Protein AF-A0A167FPZ9-F1 (afdb_monomer)

Foldseek 3Di:
DDDDDDDDDDDDDDDDPDDPDDDDDDDDDPPDPDPPDPPPDDDPDPPDPDDDPVRVVLVVLVVVLVVQVVVQVVQVKAWDPDADPPPSRPRRTFIFHPPPPPPDPQRFTAGSPPRPRCPVPDDDDPPDDPPPPPPPPPPDDDDDDDDDDDDDDDDDDDDDDDDDDDDDDDPDDPPPDDDDPDDDDDDVPVVLVVVLVVLVVVLVVLVVVLVVLVVCVPPRDPVVNVVSVVVNVVSVVVNVVSVVVVD

Secondary structure (DSSP, 8-state):
------PPPP---PPP-----------------------S----PPPPPPPPHHHHHHHHHHHHHHHHHHHHHHTT-EEEEEE---TTSTTPEEEE-TT--TT-TT-PPEETTT-TT-----S---------------------------PPPPPPPPPP------PPPPPP---------------TTHHHHHHHHHHHHHHHHHHHHHHHHHT-TTT--HHHHHHHHHHHHHHHHHHHHHHHT--

Mean predicted aligned error: 20.83 Å

Structure (mmCIF, N/CA/C/O backbone):
data_AF-A0A167FPZ9-F1
#
_entry.id   AF-A0A167FPZ9-F1
#
loop_
_atom_site.group_PDB
_atom_site.id
_atom_site.type_symbol
_atom_site.label_atom_id
_atom_site.label_alt_id
_atom_site.label_comp_id
_atom_site.label_asym_id
_atom_site.label_entity_id
_atom_site.label_seq_id
_atom_site.pdbx_PDB_ins_code
_atom_site.Cartn_x
_atom_site.Cartn_y
_atom_site.Cartn_z
_atom_site.occupancy
_atom_site.B_iso_or_equiv
_atom_site.auth_seq_id
_atom_site.auth_comp_id
_atom_site.auth_asym_id
_atom_site.auth_atom_id
_atom_site.pdbx_PDB_model_num
ATOM 1 N N . MET A 1 1 ? 22.562 -10.259 -54.576 1.00 49.59 1 MET A N 1
ATOM 2 C CA . MET A 1 1 ? 21.539 -10.921 -55.408 1.00 49.59 1 MET A CA 1
ATOM 3 C C . MET A 1 1 ? 20.497 -11.452 -54.427 1.00 49.59 1 MET A C 1
ATOM 5 O O . MET A 1 1 ? 20.529 -12.617 -54.076 1.00 49.59 1 MET A O 1
ATOM 9 N N . ASP A 1 2 ? 19.870 -10.586 -53.636 1.00 45.72 2 ASP A N 1
ATOM 10 C CA . ASP A 1 2 ? 18.797 -9.648 -54.015 1.00 45.72 2 ASP A CA 1
ATOM 11 C C . ASP A 1 2 ? 17.490 -10.394 -54.329 1.00 45.72 2 ASP A C 1
ATOM 13 O O . ASP A 1 2 ? 17.363 -11.008 -55.385 1.00 45.72 2 ASP A O 1
ATOM 17 N N . SER A 1 3 ? 16.594 -10.424 -53.337 1.00 59.22 3 SER A N 1
ATOM 18 C CA . SER A 1 3 ? 15.173 -10.830 -53.354 1.00 59.22 3 SER A CA 1
ATOM 19 C C . SER A 1 3 ? 14.680 -10.594 -51.914 1.00 59.22 3 SER A C 1
ATOM 21 O O . SER A 1 3 ? 14.977 -11.398 -51.039 1.00 59.22 3 SER A O 1
ATOM 23 N N . SER A 1 4 ? 14.152 -9.451 -51.471 1.00 55.38 4 SER A N 1
ATOM 24 C CA . SER A 1 4 ? 13.256 -8.440 -52.046 1.00 55.38 4 SER A CA 1
ATOM 25 C C . SER A 1 4 ? 11.822 -8.938 -52.293 1.00 55.38 4 SER A C 1
ATOM 27 O O . SER A 1 4 ? 11.620 -9.864 -53.071 1.00 55.38 4 SER A O 1
ATOM 29 N N . LEU A 1 5 ? 10.870 -8.228 -51.655 1.00 45.81 5 LEU A N 1
ATOM 30 C CA . LEU A 1 5 ? 9.391 -8.249 -51.744 1.00 45.81 5 LEU A CA 1
ATOM 31 C C . LEU A 1 5 ? 8.656 -9.346 -50.930 1.00 45.81 5 LEU A C 1
ATOM 33 O O . LEU A 1 5 ? 8.984 -10.515 -51.034 1.00 45.81 5 LEU A O 1
ATOM 37 N N . ALA A 1 6 ? 7.617 -9.083 -50.121 1.00 55.84 6 ALA A N 1
ATOM 38 C CA . ALA A 1 6 ? 6.758 -7.905 -49.938 1.00 55.84 6 ALA A CA 1
ATOM 39 C C . ALA A 1 6 ? 6.018 -7.945 -48.566 1.00 55.84 6 ALA A C 1
ATOM 41 O O . ALA A 1 6 ? 5.817 -9.030 -48.018 1.00 55.84 6 ALA A O 1
ATOM 42 N N . PRO A 1 7 ? 5.576 -6.792 -48.019 1.00 65.06 7 PRO A N 1
ATOM 43 C CA . PRO A 1 7 ? 4.755 -6.709 -46.803 1.00 65.06 7 PRO A CA 1
ATOM 44 C C . PRO A 1 7 ? 3.243 -6.863 -47.087 1.00 65.06 7 PRO A C 1
ATOM 46 O O . PRO A 1 7 ? 2.785 -6.464 -48.162 1.00 65.06 7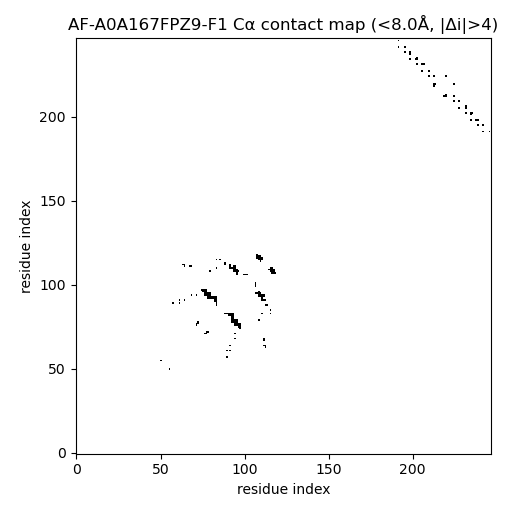 PRO A O 1
ATOM 49 N N . PRO A 1 8 ? 2.428 -7.373 -46.139 1.00 61.47 8 PRO A N 1
ATOM 50 C CA . PRO A 1 8 ? 0.976 -7.345 -46.271 1.00 61.47 8 PRO A CA 1
ATOM 51 C C . PRO A 1 8 ? 0.431 -5.920 -46.113 1.00 61.47 8 PRO A C 1
ATOM 53 O O . PRO A 1 8 ? 0.817 -5.162 -45.222 1.00 61.47 8 PRO A O 1
ATOM 56 N N . ALA A 1 9 ? -0.472 -5.585 -47.030 1.00 48.09 9 ALA A N 1
ATOM 57 C CA . ALA A 1 9 ? -1.073 -4.281 -47.223 1.00 48.09 9 ALA A CA 1
ATOM 58 C C . ALA A 1 9 ? -1.900 -3.791 -46.024 1.00 48.09 9 ALA A C 1
ATOM 60 O O . ALA A 1 9 ? -2.646 -4.526 -45.376 1.00 48.09 9 ALA A O 1
ATOM 61 N N . HIS A 1 10 ? -1.791 -2.484 -45.813 1.00 48.12 10 HIS A N 1
ATOM 62 C CA . HIS A 1 10 ? -2.594 -1.666 -44.923 1.00 48.12 10 HIS A CA 1
ATOM 63 C C . HIS A 1 10 ? -4.070 -1.706 -45.338 1.00 48.12 10 HIS A C 1
ATOM 65 O O . HIS A 1 10 ? -4.408 -1.340 -46.462 1.00 48.12 10 HIS A O 1
ATOM 71 N N . THR A 1 11 ? -4.958 -2.092 -44.419 1.00 49.16 11 THR A N 1
ATOM 72 C CA . THR A 1 11 ? -6.393 -1.820 -44.567 1.00 49.16 11 THR A CA 1
ATOM 73 C C . THR A 1 11 ? -6.703 -0.531 -43.817 1.00 49.16 11 THR A C 1
ATOM 75 O O . THR A 1 11 ? -6.785 -0.506 -42.591 1.00 49.16 11 THR A O 1
ATOM 78 N N . SER A 1 12 ? -6.815 0.557 -44.571 1.00 50.19 12 SER A N 1
ATOM 79 C CA . SER A 1 12 ? -7.290 1.852 -44.099 1.00 50.19 12 SER A CA 1
ATOM 80 C C . SER A 1 12 ? -8.774 1.755 -43.746 1.00 50.19 12 SER A C 1
ATOM 82 O O . SER A 1 12 ? -9.609 1.608 -44.634 1.00 50.19 12 SER A O 1
ATOM 84 N N . ILE A 1 13 ? -9.113 1.870 -42.461 1.00 48.75 13 ILE A N 1
ATOM 85 C CA . ILE A 1 13 ? -10.480 2.176 -42.026 1.00 48.75 13 ILE A CA 1
ATOM 86 C C . ILE A 1 13 ? -10.487 3.650 -41.632 1.00 48.75 13 ILE A C 1
ATOM 88 O O . ILE A 1 13 ? -10.099 4.036 -40.530 1.00 48.75 13 ILE A O 1
ATOM 92 N N . THR A 1 14 ? -10.861 4.478 -42.602 1.00 58.12 14 THR A N 1
ATOM 93 C CA . THR A 1 14 ? -11.100 5.909 -42.434 1.00 58.12 14 THR A CA 1
ATOM 94 C C . THR A 1 14 ? -12.289 6.120 -41.504 1.00 58.12 14 THR A C 1
ATOM 96 O O . THR A 1 14 ? -13.358 5.538 -41.682 1.00 58.12 14 THR A O 1
ATOM 99 N N . ALA A 1 15 ? -12.062 6.968 -40.507 1.00 48.94 15 ALA A N 1
ATOM 100 C CA . ALA A 1 15 ? -13.000 7.378 -39.482 1.00 48.94 15 ALA A CA 1
ATOM 101 C C . ALA A 1 15 ? -14.296 7.975 -40.060 1.00 48.94 15 ALA A C 1
ATOM 103 O O . ALA A 1 15 ? -14.263 8.901 -40.871 1.00 48.94 15 ALA A O 1
ATOM 104 N N . GLN A 1 16 ? -15.436 7.492 -39.567 1.00 53.34 16 GLN A N 1
ATOM 105 C CA . GLN A 1 16 ? -16.695 8.232 -39.592 1.00 53.34 16 GLN A CA 1
ATOM 106 C C . GLN A 1 16 ? -16.691 9.271 -38.455 1.00 53.34 16 GLN A C 1
ATOM 108 O O . GLN A 1 16 ? -16.481 8.897 -37.298 1.00 53.34 16 GLN A O 1
ATOM 113 N N . PRO A 1 17 ? -16.945 10.561 -38.733 1.00 60.25 17 PRO A N 1
ATOM 114 C CA . PRO A 1 17 ? -17.185 11.559 -37.702 1.00 60.25 17 PRO A CA 1
ATOM 115 C C . PRO A 1 17 ? -18.644 11.470 -37.239 1.00 60.25 17 PRO A C 1
ATOM 117 O O . PRO A 1 17 ? -19.534 12.112 -37.792 1.00 60.25 17 PRO A O 1
ATOM 120 N N . SER A 1 18 ? -18.898 10.666 -36.210 1.00 49.62 18 SER A N 1
ATOM 121 C CA . SER A 1 18 ? -20.184 10.675 -35.512 1.00 49.62 18 SER A CA 1
ATOM 122 C C . SER A 1 18 ? -20.176 11.804 -34.487 1.00 49.62 18 SER A C 1
ATOM 124 O O . SER A 1 18 ? -19.703 11.643 -33.365 1.00 49.62 18 SER A O 1
ATOM 126 N N . SER A 1 19 ? -20.676 12.968 -34.888 1.00 57.81 19 SER A N 1
ATOM 127 C CA . SER A 1 19 ? -21.087 14.032 -33.976 1.00 57.81 19 SER A CA 1
ATOM 128 C C . SER A 1 19 ? -22.234 13.535 -33.086 1.00 57.81 19 SER A C 1
ATOM 130 O O . SER A 1 19 ? -23.284 13.186 -33.626 1.00 57.81 19 SER A O 1
ATOM 132 N N . PRO A 1 20 ? -22.133 13.548 -31.744 1.00 55.97 20 PRO A N 1
ATOM 133 C CA . PRO A 1 20 ? -23.323 13.609 -30.919 1.00 55.97 20 PRO A CA 1
ATOM 134 C C . PRO A 1 20 ? -23.766 15.070 -30.844 1.00 55.97 20 PRO A C 1
ATOM 136 O O . PRO A 1 20 ? -23.255 15.879 -30.073 1.00 55.97 20 PRO A O 1
ATOM 139 N N . THR A 1 21 ? -24.691 15.384 -31.747 1.00 50.59 21 THR A N 1
ATOM 140 C CA . THR A 1 21 ? -25.808 16.313 -31.588 1.00 50.59 21 THR A CA 1
ATOM 141 C C . THR A 1 21 ? -25.941 16.868 -30.174 1.00 50.59 21 THR A C 1
ATOM 143 O O . THR A 1 21 ? -26.326 16.173 -29.236 1.00 50.59 21 THR A O 1
ATOM 146 N N . SER A 1 22 ? -25.666 18.162 -30.055 1.00 47.09 22 SER A N 1
ATOM 147 C CA . SER A 1 22 ? -26.157 18.997 -28.972 1.00 47.09 22 SER A CA 1
ATOM 148 C C . SER A 1 22 ? -27.683 18.937 -28.999 1.00 47.09 22 SER A C 1
ATOM 150 O O . SER A 1 22 ? -28.310 19.516 -29.882 1.00 47.09 22 SER A O 1
ATOM 152 N N . THR A 1 23 ? -28.288 18.213 -28.066 1.00 43.28 23 THR A N 1
ATOM 153 C CA . THR A 1 23 ? -29.691 18.416 -27.705 1.00 43.28 23 THR A CA 1
ATOM 154 C C . THR A 1 23 ? -29.748 19.535 -26.665 1.00 43.28 23 THR A C 1
ATOM 156 O O . THR A 1 23 ? -29.348 19.310 -25.520 1.00 43.28 23 THR A O 1
ATOM 159 N N . PRO A 1 24 ? -30.221 20.744 -27.021 1.00 64.19 24 PRO A N 1
ATOM 160 C CA . PRO A 1 24 ? -30.913 21.589 -26.060 1.00 64.19 24 PRO A CA 1
ATOM 161 C C . PRO A 1 24 ? -32.281 20.942 -25.764 1.00 64.19 24 PRO A C 1
ATOM 163 O O . PRO A 1 24 ? -32.585 19.896 -26.326 1.00 64.19 24 PRO A O 1
ATOM 166 N N . HIS A 1 25 ? -33.112 21.560 -24.921 1.00 45.09 25 HIS A N 1
ATOM 167 C CA . HIS A 1 25 ? -34.413 21.054 -24.430 1.00 45.09 25 HIS A CA 1
ATOM 168 C C . HIS A 1 25 ? -34.239 20.108 -23.212 1.00 45.09 25 HIS A C 1
ATOM 170 O O . HIS A 1 25 ? -33.591 19.077 -23.305 1.00 45.09 25 HIS A O 1
ATOM 176 N N . SER A 1 26 ? -34.718 20.407 -22.001 1.00 50.00 26 SER A N 1
ATOM 177 C CA . SER A 1 26 ? -35.915 21.169 -21.639 1.00 50.00 26 SER A CA 1
ATOM 178 C C . SER A 1 26 ? -35.781 21.787 -20.235 1.00 50.00 26 SER A C 1
ATOM 180 O O . SER A 1 26 ? -35.388 21.086 -19.303 1.00 50.00 26 SER A O 1
ATOM 182 N N . PRO A 1 27 ? -36.149 23.065 -20.030 1.00 65.75 27 PRO A N 1
ATOM 183 C CA . PRO A 1 27 ? -36.702 23.495 -18.750 1.00 65.75 27 PRO A CA 1
ATOM 184 C C . PRO A 1 27 ? -38.103 22.873 -18.604 1.00 65.75 27 PRO A C 1
ATOM 186 O O . PRO A 1 27 ? -38.711 22.536 -19.618 1.00 65.75 27 PRO A O 1
ATOM 189 N N . LEU A 1 28 ? -38.643 22.817 -17.380 1.00 53.84 28 LEU A N 1
ATOM 190 C CA . LEU A 1 28 ? -39.940 22.215 -16.990 1.00 53.84 28 LEU A CA 1
ATOM 191 C C . LEU A 1 28 ? -39.789 20.716 -16.635 1.00 53.84 28 LEU A C 1
ATOM 193 O O . LEU A 1 28 ? -39.279 19.936 -17.422 1.00 53.84 28 LEU A O 1
ATOM 197 N N . SER A 1 29 ? -40.157 20.230 -15.452 1.00 49.41 29 SER A N 1
ATOM 198 C CA . SER A 1 29 ? -41.222 20.686 -14.566 1.00 49.41 29 SER A CA 1
ATOM 199 C C . SER A 1 29 ? -40.804 20.594 -13.102 1.00 49.41 29 SER A C 1
ATOM 201 O O . SER A 1 29 ? -40.435 19.530 -12.607 1.00 49.41 29 SER A O 1
ATOM 203 N N . LEU A 1 30 ? -40.984 21.710 -12.396 1.00 52.91 30 LEU A N 1
ATOM 204 C CA . LEU A 1 30 ? -41.368 21.738 -10.989 1.00 52.91 30 LEU A CA 1
ATOM 205 C C . LEU A 1 30 ? -42.673 20.939 -10.855 1.00 52.91 30 LEU A C 1
ATOM 207 O O . LEU A 1 30 ? -43.765 21.499 -10.870 1.00 52.91 30 LEU A O 1
ATOM 211 N N . HIS A 1 31 ? -42.574 19.612 -10.831 1.00 49.38 31 HIS A N 1
ATOM 212 C CA . HIS A 1 31 ? -43.684 18.770 -10.433 1.00 49.38 31 HIS A CA 1
ATOM 213 C C . HIS A 1 31 ? -43.791 18.932 -8.925 1.00 49.38 31 HIS A C 1
ATOM 215 O O . HIS A 1 31 ? -43.059 18.309 -8.159 1.00 49.38 31 HIS A O 1
ATOM 221 N N . SER A 1 32 ? -44.659 19.865 -8.533 1.00 51.72 32 SER A N 1
ATOM 222 C CA . SER A 1 32 ? -45.233 19.961 -7.205 1.00 51.72 32 SER A CA 1
ATOM 223 C C . SER A 1 32 ? -45.586 18.560 -6.729 1.00 51.72 32 SER A C 1
ATOM 225 O O . SER A 1 32 ? -46.595 17.986 -7.138 1.00 51.72 32 SER A O 1
ATOM 227 N N . THR A 1 33 ? -44.755 18.006 -5.854 1.00 66.12 33 THR A N 1
ATOM 228 C CA . THR A 1 33 ? -45.241 16.996 -4.936 1.00 66.12 33 THR A CA 1
ATOM 229 C C . THR A 1 33 ? -46.330 17.689 -4.111 1.00 66.12 33 THR A C 1
ATOM 231 O O . THR A 1 33 ? -46.094 18.776 -3.572 1.00 66.12 33 THR A O 1
ATOM 234 N N . PRO A 1 34 ? -47.561 17.152 -4.076 1.00 65.50 34 PRO A N 1
ATOM 235 C CA . PRO A 1 34 ? -48.601 17.689 -3.208 1.00 65.50 34 PRO A CA 1
ATOM 236 C C . PRO A 1 34 ? -48.071 17.723 -1.766 1.00 65.50 34 PRO A C 1
ATOM 238 O O . PRO A 1 34 ? -47.215 16.892 -1.437 1.00 65.50 34 PRO A O 1
ATOM 241 N N . PRO A 1 35 ? -48.546 18.646 -0.903 1.00 59.66 35 PRO A N 1
ATOM 242 C CA . PRO A 1 35 ? -48.189 18.666 0.511 1.00 59.66 35 PRO A CA 1
ATOM 243 C C . PRO A 1 35 ? -48.628 17.339 1.131 1.00 59.66 35 PRO A C 1
ATOM 245 O O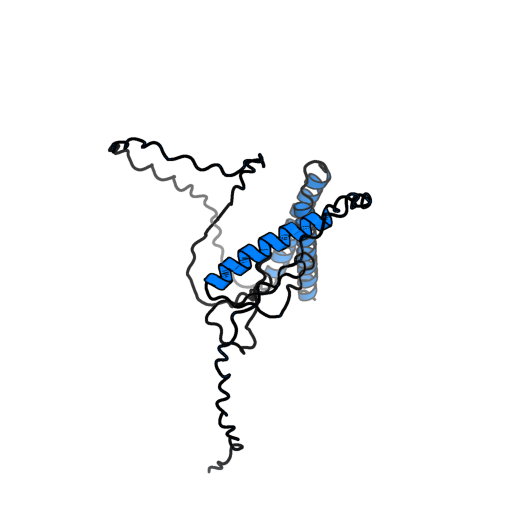 . PRO A 1 35 ? -49.767 17.165 1.559 1.00 59.66 35 PRO A O 1
ATOM 248 N N . THR A 1 36 ? -47.722 16.367 1.102 1.00 63.16 36 THR A N 1
ATOM 249 C CA . THR A 1 36 ? -47.924 15.051 1.677 1.00 63.16 36 THR A CA 1
ATOM 250 C C . THR A 1 36 ? -47.822 15.280 3.162 1.00 63.16 36 THR A C 1
ATOM 252 O O . THR A 1 36 ? -46.745 15.508 3.709 1.00 63.16 36 THR A O 1
ATOM 255 N N . THR A 1 37 ? -48.993 15.319 3.781 1.00 61.75 37 THR A N 1
ATOM 256 C CA . THR A 1 37 ? -49.182 15.253 5.219 1.00 61.75 37 THR A CA 1
ATOM 257 C C . THR A 1 37 ? -48.205 14.202 5.747 1.00 61.75 37 THR A C 1
ATOM 259 O O . THR A 1 37 ? -48.270 13.062 5.276 1.00 61.75 37 THR A O 1
ATOM 262 N N . PRO A 1 38 ? -47.253 14.548 6.634 1.00 63.12 38 PRO A N 1
ATOM 263 C CA . PRO A 1 38 ? -46.324 13.556 7.148 1.00 63.12 38 PRO A CA 1
ATOM 264 C C . PRO A 1 38 ? -47.170 12.455 7.796 1.00 63.12 38 PRO A C 1
ATOM 266 O O . PRO A 1 38 ? -47.991 12.785 8.660 1.00 63.12 38 PRO A O 1
ATOM 269 N N . PRO A 1 39 ? -47.061 11.176 7.386 1.00 57.91 39 PRO A N 1
ATOM 270 C CA . PRO A 1 39 ? -47.727 10.107 8.105 1.00 57.91 39 PRO A CA 1
ATOM 271 C C . PRO A 1 39 ? -47.167 10.100 9.530 1.00 57.91 39 PRO A C 1
ATOM 273 O O . PRO A 1 39 ? -46.044 9.678 9.799 1.00 57.91 39 PRO A O 1
ATOM 276 N N . SER A 1 40 ? -47.962 10.663 10.439 1.00 64.31 40 SER A N 1
ATOM 277 C CA . SER A 1 40 ? -47.710 10.732 11.869 1.00 64.31 40 SER A CA 1
ATOM 278 C C . SER A 1 40 ? -47.850 9.326 12.432 1.00 64.31 40 SER A C 1
ATOM 280 O O . SER A 1 40 ? -48.946 8.902 12.791 1.00 64.31 40 SER A O 1
ATOM 282 N N . ARG A 1 41 ? -46.736 8.590 12.373 1.00 59.25 41 ARG A N 1
ATOM 283 C CA . ARG A 1 41 ? -46.368 7.334 13.050 1.00 59.25 41 ARG A CA 1
ATOM 284 C C . ARG A 1 41 ? -45.461 6.566 12.096 1.00 59.25 41 ARG A C 1
ATOM 286 O O . ARG A 1 41 ? -45.884 5.606 11.460 1.00 59.25 41 ARG A O 1
ATOM 293 N N . SER A 1 42 ? -44.200 6.992 12.013 1.00 63.34 42 SER A N 1
ATOM 294 C CA . SER A 1 42 ? -43.147 6.075 11.587 1.00 63.34 42 SER A CA 1
ATOM 295 C C . SER A 1 42 ? -43.163 4.908 12.577 1.00 63.34 42 SER A C 1
ATOM 297 O O . SER A 1 42 ? -42.938 5.151 13.767 1.00 63.34 42 SER A O 1
ATOM 299 N N . PRO A 1 43 ? -43.491 3.674 12.152 1.00 69.00 43 PRO A N 1
ATOM 300 C CA . PRO A 1 43 ? -43.298 2.515 13.008 1.00 69.00 43 PRO A CA 1
ATOM 301 C C . PRO A 1 43 ? -41.831 2.523 13.419 1.00 69.00 43 PRO A C 1
ATOM 303 O O . PRO A 1 43 ? -40.969 2.740 12.568 1.00 69.00 43 PRO A O 1
ATOM 306 N N . SER A 1 44 ? -41.569 2.382 14.718 1.00 71.69 44 SER A N 1
ATOM 307 C CA . SER A 1 44 ? -40.227 2.341 15.288 1.00 71.69 44 SER A CA 1
ATOM 308 C C . SER A 1 44 ? -39.411 1.314 14.512 1.00 71.69 44 SER A C 1
ATOM 310 O O . SER A 1 44 ? -39.558 0.111 14.731 1.00 71.69 44 SER A O 1
ATOM 312 N N . LEU A 1 45 ? -38.630 1.781 13.534 1.00 75.44 45 LEU A N 1
ATOM 313 C CA . LEU A 1 45 ? -37.776 0.908 12.752 1.00 75.44 45 LEU A CA 1
ATOM 314 C C . LEU A 1 45 ? -36.845 0.234 13.761 1.00 75.44 45 LEU A C 1
ATOM 316 O O . LEU A 1 45 ? -36.304 0.935 14.624 1.00 75.44 45 LEU A O 1
ATOM 320 N N . PRO A 1 46 ? -36.707 -1.102 13.712 1.00 80.44 46 PRO A N 1
ATOM 321 C CA . PRO A 1 46 ? -35.785 -1.814 14.580 1.00 80.44 46 PRO A CA 1
ATOM 322 C C . PRO A 1 46 ? -34.435 -1.103 14.542 1.00 80.44 46 PRO A C 1
ATOM 324 O O . PRO A 1 46 ? -33.941 -0.799 13.453 1.00 80.44 46 PRO A O 1
ATOM 327 N N . ALA A 1 47 ? -33.886 -0.785 15.718 1.00 81.75 47 ALA A N 1
ATOM 328 C CA . ALA A 1 47 ? -32.584 -0.143 15.815 1.00 81.75 47 ALA A CA 1
ATOM 329 C C . ALA A 1 47 ? -31.589 -0.951 14.975 1.00 81.75 47 ALA A C 1
ATOM 331 O O . ALA A 1 47 ? -31.449 -2.162 15.170 1.00 81.75 47 ALA A O 1
ATOM 332 N N . LEU A 1 48 ? -30.974 -0.298 13.986 1.00 85.06 48 LEU A N 1
ATOM 333 C CA . LEU A 1 48 ? -29.967 -0.946 13.157 1.00 85.06 48 LEU A CA 1
ATOM 334 C C . LEU A 1 48 ? -28.838 -1.429 14.080 1.00 85.06 48 LEU A C 1
ATOM 336 O O . LEU A 1 48 ? -28.441 -0.674 14.969 1.00 85.06 48 LEU A O 1
ATOM 340 N N . PRO A 1 49 ? -28.338 -2.663 13.903 1.00 88.44 49 PRO A N 1
ATOM 341 C CA . PRO A 1 49 ? -27.212 -3.157 14.681 1.00 88.44 49 PRO A CA 1
ATOM 342 C C . PRO A 1 49 ? -26.026 -2.201 14.566 1.00 88.44 49 PRO A C 1
ATOM 344 O O . PRO A 1 49 ? -25.745 -1.701 13.471 1.00 88.44 49 PRO A O 1
ATOM 347 N N . ASP A 1 50 ? -25.317 -1.984 15.673 1.00 91.50 50 ASP A N 1
ATOM 348 C CA . ASP A 1 50 ? -24.101 -1.178 15.651 1.00 91.50 50 ASP A CA 1
ATOM 349 C C . ASP A 1 50 ? -23.099 -1.758 14.636 1.00 91.50 50 ASP A C 1
ATOM 351 O O . ASP A 1 50 ? -22.921 -2.983 14.554 1.00 91.50 50 ASP A O 1
ATOM 355 N N . PRO A 1 51 ? -22.455 -0.903 13.821 1.00 92.38 51 PRO A N 1
ATOM 356 C CA . PRO A 1 51 ? -21.565 -1.359 12.768 1.00 92.38 51 PRO A CA 1
ATOM 357 C C . PRO A 1 51 ? -20.380 -2.112 13.372 1.00 92.38 51 PRO A C 1
ATOM 359 O O . PRO A 1 51 ? -19.707 -1.632 14.283 1.00 92.38 51 PRO A O 1
ATOM 362 N N . SER A 1 52 ? -20.088 -3.290 12.819 1.00 95.75 52 SER A N 1
ATOM 363 C CA . SER A 1 52 ? -18.925 -4.067 13.241 1.00 95.75 52 SER A CA 1
ATOM 364 C C . SER A 1 52 ? -17.624 -3.273 13.019 1.00 95.75 52 SER A C 1
ATOM 366 O O . SER A 1 52 ? -17.524 -2.509 12.050 1.00 95.75 52 SER A O 1
ATOM 368 N N . PRO A 1 53 ? -16.588 -3.469 13.856 1.00 95.12 53 PRO A N 1
ATOM 369 C CA . PRO A 1 53 ? -15.329 -2.724 13.749 1.00 95.12 53 PRO A CA 1
ATOM 370 C C . PRO A 1 53 ? -14.653 -2.883 12.377 1.00 95.12 53 PRO A C 1
ATOM 372 O O . PRO A 1 53 ? -14.104 -1.924 11.838 1.00 95.12 53 PRO A O 1
ATOM 375 N N . LEU A 1 54 ? -14.771 -4.062 11.756 1.00 92.75 54 LEU A N 1
ATOM 376 C CA . LEU A 1 54 ? -14.273 -4.321 10.400 1.00 92.75 54 LEU A CA 1
ATOM 377 C C . LEU A 1 54 ? -14.968 -3.426 9.361 1.00 92.75 54 LEU A C 1
ATOM 379 O O . LEU A 1 54 ? -14.324 -2.889 8.461 1.00 92.75 54 LEU A O 1
ATOM 383 N N . THR A 1 55 ? -16.277 -3.213 9.500 1.00 94.12 55 THR A N 1
ATOM 384 C CA . THR A 1 55 ? -17.046 -2.347 8.594 1.00 94.12 55 THR A CA 1
ATOM 385 C C . THR A 1 55 ? -16.582 -0.896 8.691 1.00 94.12 55 THR A C 1
ATOM 387 O O . THR A 1 55 ? -16.402 -0.236 7.666 1.00 94.12 55 THR A O 1
ATOM 390 N N . LEU A 1 56 ? -16.335 -0.414 9.913 1.00 95.06 56 LEU A N 1
ATOM 391 C CA . LEU A 1 56 ? -15.794 0.926 10.143 1.00 95.06 56 LEU A CA 1
ATOM 392 C C . LEU A 1 56 ? -14.405 1.082 9.515 1.00 95.06 56 LEU A C 1
ATOM 394 O O . LEU A 1 56 ? -14.146 2.081 8.847 1.00 95.06 56 LEU A O 1
ATOM 398 N N . GLN A 1 57 ? -13.546 0.070 9.654 1.00 95.31 57 GLN A N 1
ATOM 399 C CA . GLN A 1 57 ? -12.216 0.071 9.047 1.00 95.31 57 GLN A CA 1
ATOM 400 C C . GLN A 1 57 ? -12.278 0.128 7.513 1.00 95.31 57 GLN A C 1
ATOM 402 O O . GLN A 1 57 ? -11.576 0.935 6.904 1.00 95.31 57 GLN A O 1
ATOM 407 N N . ARG A 1 58 ? -13.152 -0.669 6.880 1.00 95.81 58 ARG A N 1
ATOM 408 C CA . ARG A 1 58 ? -13.358 -0.639 5.419 1.00 95.81 58 ARG A CA 1
ATOM 409 C C . ARG A 1 58 ? -13.819 0.732 4.934 1.00 95.81 58 ARG A C 1
ATOM 411 O O . ARG A 1 58 ? -13.318 1.211 3.919 1.00 95.81 58 ARG A O 1
ATOM 418 N N . ARG A 1 59 ? -14.741 1.374 5.660 1.00 96.31 59 ARG A N 1
ATOM 419 C CA . ARG A 1 59 ? -15.214 2.726 5.330 1.00 96.31 59 ARG A CA 1
ATOM 420 C C . ARG A 1 59 ? -14.076 3.743 5.433 1.00 96.31 59 ARG A C 1
ATOM 422 O O . ARG A 1 59 ? -13.811 4.435 4.459 1.00 96.31 59 ARG A O 1
ATOM 429 N N . ALA A 1 60 ? -13.342 3.750 6.546 1.00 96.12 60 ALA A N 1
ATOM 430 C CA . ALA A 1 60 ? -12.214 4.661 6.738 1.00 96.12 60 ALA A CA 1
ATOM 431 C C . ALA A 1 60 ? -11.132 4.497 5.653 1.00 96.12 60 ALA A C 1
ATOM 433 O O . ALA A 1 60 ? -10.584 5.482 5.158 1.00 96.12 60 ALA A O 1
ATOM 434 N N . GLN A 1 61 ? -10.843 3.260 5.239 1.00 97.06 61 GLN A N 1
ATOM 435 C CA . GLN A 1 61 ? -9.912 3.010 4.142 1.00 97.06 61 GLN A CA 1
ATOM 436 C C . GLN A 1 61 ? -10.449 3.485 2.791 1.00 97.06 61 GLN A C 1
ATOM 438 O O . GLN A 1 61 ? -9.687 4.052 2.011 1.00 97.06 61 GLN A O 1
ATOM 443 N N . SER A 1 62 ? -11.733 3.260 2.507 1.00 96.81 62 SER A N 1
ATOM 444 C CA . SER A 1 62 ? -12.380 3.743 1.284 1.00 96.81 62 SER A CA 1
ATOM 445 C C . SER A 1 62 ? -12.319 5.269 1.185 1.00 96.81 62 SER A C 1
ATOM 447 O O . SER A 1 62 ? -12.017 5.809 0.119 1.00 96.81 62 SER A O 1
ATOM 449 N N . ASP A 1 63 ? -12.544 5.967 2.299 1.00 97.62 63 ASP A N 1
ATOM 450 C CA . ASP A 1 63 ? -12.476 7.428 2.366 1.00 97.62 63 ASP A CA 1
ATOM 451 C C . ASP A 1 63 ? -11.046 7.920 2.090 1.00 97.62 63 ASP A C 1
ATOM 453 O O . ASP A 1 63 ? -10.826 8.787 1.238 1.00 97.62 63 ASP A O 1
ATOM 457 N N . LEU A 1 64 ? -10.049 7.294 2.730 1.00 97.69 64 LEU A N 1
ATOM 458 C CA . LEU A 1 64 ? -8.630 7.581 2.499 1.00 97.69 64 LEU A CA 1
ATOM 459 C C . LEU A 1 64 ? -8.217 7.308 1.042 1.00 97.69 64 LEU A C 1
ATOM 461 O O . LEU A 1 64 ? -7.480 8.095 0.442 1.00 97.69 64 LEU A O 1
ATOM 465 N N . ALA A 1 65 ? -8.677 6.196 0.464 1.00 97.44 65 ALA A N 1
ATOM 466 C CA . ALA A 1 65 ? -8.395 5.836 -0.921 1.00 97.44 65 ALA A CA 1
ATOM 467 C C . ALA A 1 65 ? -8.980 6.878 -1.878 1.00 97.44 65 ALA A C 1
ATOM 469 O O . ALA A 1 65 ? -8.267 7.371 -2.751 1.00 97.44 65 ALA A O 1
ATOM 470 N N . SER A 1 66 ? -10.237 7.270 -1.664 1.00 97.75 66 SER A N 1
ATOM 471 C CA . SER A 1 66 ? -10.941 8.260 -2.486 1.00 97.75 66 SER A CA 1
ATOM 472 C C . SER A 1 66 ? -10.234 9.614 -2.469 1.00 97.75 66 SER A C 1
ATOM 474 O O . SER A 1 66 ? -10.028 10.212 -3.526 1.00 97.75 66 SER A O 1
ATOM 476 N N . GLN A 1 67 ? -9.775 10.060 -1.294 1.00 98.38 67 GLN A N 1
ATOM 477 C CA . GLN A 1 67 ? -9.000 11.294 -1.158 1.00 98.38 67 GLN A CA 1
ATOM 478 C C . GLN A 1 67 ? -7.704 11.239 -1.983 1.00 98.38 67 GLN A C 1
ATOM 480 O O . GLN A 1 67 ? -7.445 12.116 -2.808 1.00 98.38 67 GLN A O 1
ATOM 485 N N . ARG A 1 68 ? -6.908 10.174 -1.819 1.00 98.06 68 ARG A N 1
ATOM 486 C CA . ARG A 1 68 ? -5.627 10.024 -2.530 1.00 98.06 68 ARG A CA 1
ATOM 487 C C . ARG A 1 68 ? -5.797 9.840 -4.036 1.00 98.06 68 ARG A C 1
ATOM 489 O O . ARG A 1 68 ? -4.946 10.296 -4.802 1.00 98.06 68 ARG A O 1
ATOM 496 N N . ILE A 1 69 ? -6.862 9.165 -4.468 1.00 97.81 69 ILE A N 1
ATOM 497 C CA . ILE A 1 69 ? -7.210 9.038 -5.886 1.00 97.81 69 ILE A CA 1
ATOM 498 C C . ILE A 1 69 ? -7.533 10.421 -6.449 1.00 97.81 69 ILE A C 1
ATOM 500 O O . ILE A 1 69 ? -6.943 10.794 -7.460 1.00 97.81 69 ILE A O 1
ATOM 504 N N . GLY A 1 70 ? -8.374 11.209 -5.769 1.00 98.06 70 GLY A N 1
ATOM 505 C CA . GLY A 1 70 ? -8.690 12.585 -6.162 1.00 98.06 70 GLY A CA 1
ATOM 506 C C . GLY A 1 70 ? -7.437 13.441 -6.363 1.00 98.06 70 GLY A C 1
ATOM 507 O O . GLY A 1 70 ? -7.250 14.027 -7.430 1.00 98.06 70 GLY A O 1
ATOM 508 N N . ASP A 1 71 ? -6.513 13.417 -5.399 1.00 98.25 71 ASP A N 1
ATOM 509 C CA . ASP A 1 71 ? -5.242 14.150 -5.484 1.00 98.25 71 ASP A CA 1
ATOM 510 C C . ASP A 1 71 ? -4.380 13.735 -6.685 1.00 98.25 71 ASP A C 1
ATOM 512 O O . ASP A 1 71 ? -3.669 14.557 -7.270 1.00 98.25 71 ASP A O 1
ATOM 516 N N . ARG A 1 72 ? -4.392 12.449 -7.052 1.00 97.38 72 ARG A N 1
ATOM 517 C CA . ARG A 1 72 ? -3.629 11.929 -8.195 1.00 97.38 72 ARG A CA 1
ATOM 518 C C . ARG A 1 72 ? -4.310 12.261 -9.520 1.00 97.38 72 ARG A C 1
ATOM 520 O O . ARG A 1 72 ? -3.621 12.667 -10.455 1.00 97.38 72 ARG A O 1
ATOM 527 N N . LEU A 1 73 ? -5.636 12.172 -9.594 1.00 96.94 73 LEU A N 1
ATOM 528 C CA . LEU A 1 73 ? -6.407 12.578 -10.772 1.00 96.94 73 LEU A CA 1
ATOM 529 C C . LEU A 1 73 ? -6.183 14.060 -11.102 1.00 96.94 73 LEU A C 1
ATOM 531 O O . LEU A 1 73 ? -5.939 14.398 -12.259 1.00 96.94 73 LEU A O 1
ATOM 535 N N . LEU A 1 74 ? -6.142 14.932 -10.088 1.00 97.62 74 LEU A N 1
ATOM 536 C CA . LEU A 1 74 ? -5.810 16.353 -10.264 1.00 97.62 74 LEU A CA 1
ATOM 537 C C . LEU A 1 74 ? -4.389 16.579 -10.807 1.00 97.62 74 LEU A C 1
ATOM 539 O O . LEU A 1 74 ? -4.134 17.565 -11.493 1.00 97.62 74 LEU A O 1
ATOM 543 N N . LYS A 1 75 ? -3.464 15.648 -10.553 1.00 97.25 75 LYS A N 1
ATOM 544 C CA . LYS A 1 75 ? -2.095 15.651 -11.102 1.00 97.25 75 LYS A CA 1
ATOM 545 C C . LYS A 1 75 ? -2.005 15.006 -12.492 1.00 97.25 75 LYS A C 1
ATOM 547 O O . LYS A 1 75 ? -0.901 14.768 -12.977 1.00 97.25 75 LYS A O 1
ATOM 552 N N . GLY A 1 76 ? -3.134 14.674 -13.116 1.00 95.12 76 GLY A N 1
ATOM 553 C CA . GLY A 1 76 ? -3.187 14.040 -14.433 1.00 95.12 76 GLY A CA 1
ATOM 554 C C . GLY A 1 76 ? -2.906 12.536 -14.424 1.00 95.12 76 GLY A C 1
ATOM 555 O O . GLY A 1 76 ? -2.630 11.962 -15.477 1.00 95.12 76 GLY A O 1
ATOM 556 N N . TRP A 1 77 ? -2.954 11.878 -13.264 1.00 95.94 77 TRP A N 1
ATOM 557 C CA . TRP A 1 77 ? -2.947 10.416 -13.225 1.00 95.94 77 TRP A CA 1
ATOM 558 C C . TRP A 1 77 ? -4.261 9.877 -13.784 1.00 95.94 77 TRP A C 1
ATOM 560 O O . TRP A 1 77 ? -5.283 10.559 -13.778 1.00 95.94 77 TRP A O 1
ATOM 570 N N . ALA A 1 78 ? -4.241 8.630 -14.241 1.00 94.88 78 ALA A N 1
ATOM 571 C CA . ALA A 1 78 ? -5.434 7.954 -14.730 1.00 94.88 78 ALA A CA 1
ATOM 572 C C . ALA A 1 78 ? -5.710 6.706 -13.895 1.00 94.88 78 ALA A C 1
ATOM 574 O O . ALA A 1 78 ? -4.789 5.957 -13.577 1.00 94.88 78 ALA A O 1
ATOM 575 N N . MET A 1 79 ? -6.974 6.465 -13.563 1.00 95.56 79 MET A N 1
ATOM 576 C CA . MET A 1 79 ? -7.387 5.189 -12.986 1.00 95.56 79 MET A CA 1
ATOM 577 C C . MET A 1 79 ? -7.269 4.077 -14.026 1.00 95.56 79 MET A C 1
ATOM 579 O O . MET A 1 79 ? -7.584 4.265 -15.204 1.00 95.56 79 MET A O 1
ATOM 583 N N . LEU A 1 80 ? -6.802 2.925 -13.571 1.00 91.62 80 LEU A N 1
ATOM 584 C CA . LEU A 1 80 ? -6.882 1.659 -14.276 1.00 91.62 80 LEU A CA 1
ATOM 585 C C . LEU A 1 80 ? -8.170 0.973 -13.817 1.00 91.62 80 LEU A C 1
ATOM 587 O O . LEU A 1 80 ? -8.561 1.096 -12.660 1.00 91.62 80 LEU A O 1
ATOM 591 N N . GLY A 1 81 ? -8.846 0.264 -14.718 1.00 89.75 81 GLY A N 1
ATOM 592 C CA . GLY A 1 81 ? -10.053 -0.504 -14.377 1.00 89.75 81 GLY A CA 1
ATOM 593 C C . GLY A 1 81 ? -9.769 -1.762 -13.549 1.00 89.75 81 GLY A C 1
ATOM 594 O O . GLY A 1 81 ? -10.638 -2.616 -13.437 1.00 89.75 81 GLY A O 1
ATOM 595 N N . GLU A 1 82 ? -8.551 -1.891 -13.029 1.00 93.12 82 GLU A N 1
ATOM 596 C CA . GLU A 1 82 ? -8.058 -3.030 -12.266 1.00 93.12 82 GLU A CA 1
ATOM 597 C C . GLU A 1 82 ? -7.963 -2.657 -10.785 1.00 93.12 82 GLU A C 1
ATOM 599 O O . GLU A 1 82 ? -7.635 -1.521 -10.426 1.00 93.12 82 GLU A O 1
ATOM 604 N N . GLU A 1 83 ? -8.242 -3.628 -9.922 1.00 95.81 83 GLU A N 1
ATOM 605 C CA . GLU A 1 83 ? -8.207 -3.479 -8.470 1.00 95.81 83 GLU A CA 1
ATOM 606 C C . GLU A 1 83 ? -6.881 -3.987 -7.892 1.00 95.81 83 GLU A C 1
ATOM 608 O O . GLU A 1 83 ? -6.197 -4.828 -8.476 1.00 95.81 83 GLU A O 1
ATOM 613 N N . CYS A 1 84 ? -6.506 -3.474 -6.721 1.00 96.12 84 CYS A N 1
ATOM 614 C CA . CYS A 1 84 ? -5.332 -3.941 -5.996 1.00 96.12 84 CYS A CA 1
ATOM 615 C C . CYS A 1 84 ? -5.512 -5.411 -5.560 1.00 96.12 84 CYS A C 1
ATOM 617 O O . CYS A 1 84 ? -6.462 -5.701 -4.836 1.00 96.12 84 CYS A O 1
ATOM 619 N N . PRO A 1 85 ? -4.583 -6.327 -5.889 1.00 94.62 85 PRO A N 1
ATOM 620 C CA . PRO A 1 85 ? -4.674 -7.733 -5.493 1.00 94.62 85 PRO A CA 1
ATOM 621 C C . PRO A 1 85 ? -4.290 -7.983 -4.031 1.00 94.62 85 PRO A C 1
ATOM 623 O O . PRO A 1 85 ? -4.316 -9.118 -3.571 1.00 94.62 85 PRO A O 1
ATOM 626 N N . ASN A 1 86 ? -3.874 -6.953 -3.293 1.00 94.56 86 ASN A N 1
ATOM 627 C CA . ASN A 1 86 ? -3.588 -7.094 -1.874 1.00 94.56 86 ASN A CA 1
ATOM 628 C C . ASN A 1 86 ? -4.905 -7.167 -1.086 1.00 94.56 86 ASN A C 1
ATOM 630 O O . ASN A 1 86 ? -5.650 -6.190 -1.060 1.00 94.56 86 ASN A O 1
ATOM 634 N N . ASP A 1 87 ? -5.134 -8.266 -0.364 1.00 94.12 87 ASP A N 1
ATOM 635 C CA . ASP A 1 87 ? -6.351 -8.509 0.432 1.00 94.12 87 ASP A CA 1
ATOM 636 C C . ASP A 1 87 ? -6.605 -7.473 1.541 1.00 94.12 87 ASP A C 1
ATOM 638 O O . ASP A 1 87 ? -7.719 -7.343 2.050 1.00 94.12 87 ASP A O 1
ATOM 642 N N . THR A 1 88 ? -5.578 -6.710 1.926 1.00 93.88 88 THR A N 1
ATOM 643 C CA . THR A 1 88 ? -5.709 -5.582 2.865 1.00 93.88 88 THR A CA 1
ATOM 644 C C . THR A 1 88 ? -6.239 -4.305 2.200 1.00 93.88 88 THR A C 1
ATOM 646 O O . THR A 1 88 ? -6.525 -3.322 2.879 1.00 93.88 88 THR A O 1
ATOM 649 N N . CYS A 1 89 ? -6.351 -4.280 0.870 1.00 96.56 89 CYS A N 1
ATOM 650 C CA . CYS A 1 89 ? -6.799 -3.152 0.059 1.00 96.56 89 CYS A CA 1
ATOM 651 C C . CYS A 1 89 ? -8.158 -3.427 -0.586 1.00 96.56 89 CYS A C 1
ATOM 653 O O . CYS A 1 89 ? -8.244 -3.737 -1.768 1.00 96.56 89 CYS A O 1
ATOM 655 N N . TRP A 1 90 ? -9.234 -3.274 0.187 1.00 95.62 90 TRP A N 1
ATOM 656 C CA . TRP A 1 90 ? -10.580 -3.652 -0.252 1.00 95.62 90 TRP A CA 1
ATOM 657 C C . TRP A 1 90 ? -11.122 -2.776 -1.389 1.00 95.62 90 TRP A C 1
ATOM 659 O O . TRP A 1 90 ? -11.589 -1.665 -1.141 1.00 95.62 90 TRP A O 1
ATOM 669 N N . GLY A 1 91 ? -11.108 -3.309 -2.617 1.00 95.31 91 GLY A N 1
ATOM 670 C CA . GLY A 1 91 ? -11.701 -2.671 -3.799 1.00 95.31 91 GLY A CA 1
ATOM 671 C C . GLY A 1 91 ? -11.020 -1.360 -4.192 1.00 95.31 91 GLY A C 1
ATOM 672 O O . GLY A 1 91 ? -11.666 -0.456 -4.715 1.00 95.31 91 GLY A O 1
ATOM 673 N N . VAL A 1 92 ? -9.728 -1.209 -3.877 1.00 97.81 92 VAL A N 1
ATOM 674 C CA . VAL A 1 92 ? -8.978 0.007 -4.212 1.00 97.81 92 VAL A CA 1
ATOM 675 C C . VAL A 1 92 ? -8.492 -0.093 -5.661 1.00 97.81 92 VAL A C 1
ATOM 677 O O . VAL A 1 92 ? -7.673 -0.969 -5.947 1.00 97.81 92 VAL A O 1
ATOM 680 N N . PRO A 1 93 ? -8.931 0.794 -6.570 1.00 96.69 93 PRO A N 1
ATOM 681 C CA . PRO A 1 93 ? -8.488 0.774 -7.958 1.00 96.69 93 PRO A CA 1
ATOM 682 C C . PRO A 1 93 ? -7.029 1.228 -8.085 1.00 96.69 93 PRO A C 1
ATOM 684 O O . PRO A 1 93 ? -6.554 2.096 -7.342 1.00 96.69 93 PRO A O 1
ATOM 687 N N . LEU A 1 94 ? -6.317 0.659 -9.055 1.00 95.81 94 LEU A N 1
ATOM 688 C CA . LEU A 1 94 ? -4.951 1.051 -9.390 1.00 95.81 94 LEU A CA 1
ATOM 689 C C . LEU A 1 94 ? -4.940 2.358 -10.197 1.00 95.81 94 LEU A C 1
ATOM 691 O O . LEU A 1 94 ? -5.870 2.661 -10.945 1.00 95.81 94 LEU A O 1
ATOM 695 N N . VAL A 1 95 ? -3.874 3.150 -10.072 1.00 95.81 95 VAL A N 1
ATOM 696 C CA . VAL A 1 95 ? -3.699 4.401 -10.830 1.00 95.81 95 VAL A CA 1
ATOM 697 C C . VAL A 1 95 ? -2.342 4.452 -11.521 1.00 95.81 95 VAL A C 1
ATOM 699 O O . VAL A 1 95 ? -1.322 4.077 -10.951 1.00 95.81 95 VAL A O 1
ATOM 702 N N . ARG A 1 96 ? -2.306 4.974 -12.748 1.00 93.38 96 ARG A N 1
ATOM 703 C CA . ARG A 1 96 ? -1.083 5.147 -13.544 1.00 93.38 96 ARG A CA 1
ATOM 704 C C . ARG A 1 96 ? -0.660 6.611 -13.629 1.00 93.38 96 ARG A C 1
ATOM 706 O O . ARG A 1 96 ? -1.501 7.512 -13.697 1.00 93.38 96 ARG A O 1
ATOM 713 N N . LYS A 1 97 ? 0.654 6.839 -13.671 1.00 92.75 97 LYS A N 1
ATOM 714 C CA . LYS A 1 97 ? 1.264 8.168 -13.840 1.00 92.75 97 LYS A CA 1
ATOM 715 C C . LYS A 1 97 ? 0.934 8.768 -15.215 1.00 92.75 97 LYS A C 1
ATOM 717 O O . LYS A 1 97 ? 0.831 8.020 -16.194 1.00 92.75 97 LYS A O 1
ATOM 722 N N . PRO A 1 98 ? 0.824 10.105 -15.325 1.00 92.31 98 PRO A N 1
ATOM 723 C CA . PRO A 1 98 ? 0.756 10.768 -16.624 1.00 92.31 98 PRO A CA 1
ATOM 724 C C . PRO A 1 98 ? 1.996 10.452 -17.474 1.00 92.31 98 PRO A C 1
ATOM 726 O O . PRO A 1 98 ? 3.088 10.232 -16.950 1.00 92.31 98 PRO A O 1
ATOM 729 N N . GLY A 1 99 ? 1.834 10.448 -18.799 1.00 86.00 99 GLY A N 1
ATOM 730 C CA . GLY A 1 99 ? 2.944 10.317 -19.753 1.00 86.00 99 GLY A CA 1
ATOM 731 C C . GLY A 1 99 ? 3.366 8.887 -20.103 1.00 86.00 99 GLY A C 1
ATOM 732 O O . GLY A 1 99 ? 4.159 8.708 -21.021 1.00 86.00 99 GLY A O 1
ATOM 733 N N . ARG A 1 100 ? 2.816 7.859 -19.444 1.00 74.69 100 ARG A N 1
ATOM 734 C CA . ARG A 1 100 ? 2.914 6.475 -19.931 1.00 74.69 100 ARG A CA 1
ATOM 735 C C . ARG A 1 100 ? 1.858 6.259 -21.020 1.00 74.69 100 ARG A C 1
ATOM 737 O O . ARG A 1 100 ? 0.667 6.507 -20.792 1.00 74.69 100 ARG A O 1
ATOM 744 N N . ALA A 1 101 ? 2.296 5.923 -22.232 1.00 69.19 101 ALA A N 1
ATOM 745 C CA . ALA A 1 101 ? 1.402 5.723 -23.366 1.00 69.19 101 ALA A CA 1
ATOM 746 C C . ALA A 1 101 ? 0.552 4.472 -23.132 1.00 69.19 101 ALA A C 1
ATOM 748 O O . ALA A 1 101 ? 1.095 3.398 -22.930 1.00 69.19 101 ALA A O 1
ATOM 749 N N . LYS A 1 102 ? -0.775 4.632 -23.187 1.00 66.88 102 LYS A N 1
ATOM 750 C CA . LYS A 1 102 ? -1.764 3.561 -23.019 1.00 66.88 102 LYS A CA 1
ATOM 751 C C . LYS A 1 102 ? -1.496 2.447 -24.044 1.00 66.88 102 LYS A C 1
ATOM 753 O O . LYS A 1 102 ? -1.843 2.623 -25.209 1.00 66.88 102 LYS A O 1
ATOM 758 N N . GLY A 1 103 ? -0.898 1.333 -23.621 1.00 62.62 103 GLY A N 1
ATOM 759 C CA . GLY A 1 103 ? -0.654 0.165 -24.479 1.00 62.62 103 GLY A CA 1
ATOM 760 C C . GLY A 1 103 ? 0.761 -0.416 -24.433 1.00 62.62 103 GLY A C 1
ATOM 761 O O . GLY A 1 103 ? 1.061 -1.316 -25.219 1.00 62.62 103 GLY A O 1
ATOM 762 N N . GLY A 1 104 ? 1.632 0.059 -23.540 1.00 65.75 104 GLY A N 1
ATOM 763 C CA . GLY A 1 104 ? 2.909 -0.599 -23.279 1.00 65.75 104 GLY A CA 1
ATOM 764 C C . GLY A 1 104 ? 2.712 -1.826 -22.387 1.00 65.75 104 GLY A C 1
ATOM 765 O O . GLY A 1 104 ? 2.076 -1.733 -21.339 1.00 65.75 104 GLY A O 1
ATOM 766 N N . ARG A 1 105 ? 3.275 -2.984 -22.766 1.00 54.53 105 ARG A N 1
ATOM 767 C CA . ARG A 1 105 ? 3.489 -4.106 -21.831 1.00 54.53 105 ARG A CA 1
ATOM 768 C C . ARG A 1 105 ? 4.438 -3.605 -20.732 1.00 54.53 105 ARG A C 1
ATOM 770 O O . ARG A 1 105 ? 5.641 -3.596 -20.955 1.00 54.53 105 ARG A O 1
ATOM 777 N N . GLY A 1 106 ? 3.892 -3.079 -19.637 1.00 61.50 106 GLY A N 1
ATOM 778 C CA . GLY A 1 106 ? 4.640 -2.343 -18.607 1.00 61.50 106 GLY A CA 1
ATOM 779 C C . GLY A 1 106 ? 3.908 -1.124 -18.026 1.00 61.50 106 GLY A C 1
ATOM 780 O O . GLY A 1 106 ? 4.470 -0.413 -17.200 1.00 61.50 106 GLY A O 1
ATOM 781 N N . ASP A 1 107 ? 2.655 -0.859 -18.417 1.00 67.00 107 ASP A N 1
ATOM 782 C CA . ASP A 1 107 ? 1.808 0.175 -17.798 1.00 67.00 107 ASP A CA 1
ATOM 783 C C . ASP A 1 107 ? 1.305 -0.247 -16.396 1.00 67.00 107 ASP A C 1
ATOM 785 O O . ASP A 1 107 ? 0.104 -0.241 -16.120 1.00 67.00 107 ASP A O 1
ATOM 789 N N . GLY A 1 108 ? 2.225 -0.631 -15.507 1.00 82.44 108 GLY A N 1
ATOM 790 C CA . GLY A 1 108 ? 1.929 -1.021 -14.133 1.00 82.44 108 GLY A CA 1
ATOM 791 C C . GLY A 1 108 ? 1.224 0.103 -13.375 1.00 82.44 108 GLY A C 1
ATOM 792 O O . GLY A 1 108 ? 1.680 1.251 -13.332 1.00 82.44 108 GLY A O 1
ATOM 793 N N . GLY A 1 109 ? 0.066 -0.219 -12.807 1.00 91.12 109 GLY A N 1
ATOM 794 C CA . GLY A 1 109 ? -0.663 0.674 -11.921 1.00 91.12 109 GLY A CA 1
ATOM 795 C C . GLY A 1 109 ? -0.155 0.618 -10.500 1.00 91.12 109 GLY A C 1
ATOM 796 O O . GLY A 1 109 ? 0.219 -0.437 -10.019 1.00 91.12 109 GLY A O 1
ATOM 797 N N . GLU A 1 110 ? -0.217 1.737 -9.792 1.00 94.56 110 GLU A N 1
ATOM 798 C CA . GLU A 1 110 ? 0.116 1.801 -8.374 1.00 94.56 110 GLU A CA 1
ATOM 799 C C . GLU A 1 110 ? -1.163 1.866 -7.529 1.00 94.56 110 GLU A C 1
ATOM 801 O O . GLU A 1 110 ? -2.059 2.671 -7.797 1.00 94.56 110 GLU A O 1
ATOM 806 N N . CYS A 1 111 ? -1.243 1.065 -6.467 1.00 96.50 111 CYS A N 1
ATOM 807 C CA . CYS A 1 111 ? -2.274 1.205 -5.443 1.00 96.50 111 CYS A CA 1
ATOM 808 C C . CYS A 1 111 ? -1.987 2.421 -4.551 1.00 96.50 111 CYS A C 1
ATOM 810 O O . CYS A 1 111 ? -0.924 2.529 -3.944 1.00 96.50 111 CYS A O 1
ATOM 812 N N . VAL A 1 112 ? -2.966 3.310 -4.371 1.00 97.00 112 VAL A N 1
ATOM 813 C CA . VAL A 1 112 ? -2.787 4.532 -3.562 1.00 97.00 112 VAL A CA 1
ATOM 814 C C . VAL A 1 112 ? -2.662 4.290 -2.053 1.00 97.00 112 VAL A C 1
ATOM 816 O O . VAL A 1 112 ? -2.273 5.203 -1.319 1.00 97.00 112 VAL A O 1
ATOM 819 N N . ILE A 1 113 ? -3.029 3.098 -1.573 1.00 97.06 113 ILE A N 1
ATOM 820 C CA . ILE A 1 113 ? -2.977 2.742 -0.150 1.00 97.06 113 ILE A CA 1
ATOM 821 C C . ILE A 1 113 ? -1.645 2.086 0.202 1.00 97.06 113 ILE A C 1
ATOM 823 O O . ILE A 1 113 ? -0.948 2.592 1.080 1.00 97.06 113 ILE A O 1
ATOM 827 N N . CYS A 1 114 ? -1.293 0.997 -0.487 1.00 95.31 114 CYS A N 1
ATOM 828 C CA . CYS A 1 114 ? -0.122 0.178 -0.167 1.00 95.31 114 CYS A CA 1
ATOM 829 C C . CYS A 1 114 ? 1.060 0.350 -1.134 1.00 95.31 114 CYS A C 1
ATOM 831 O O . CYS A 1 114 ? 2.133 -0.173 -0.858 1.00 95.31 114 CYS A O 1
ATOM 833 N N . GLY A 1 115 ? 0.888 1.056 -2.257 1.00 92.75 115 GLY A N 1
ATOM 834 C CA . GLY A 1 115 ? 1.947 1.264 -3.253 1.00 92.75 115 GLY A CA 1
ATOM 835 C C . GLY A 1 115 ? 2.228 0.061 -4.163 1.00 92.75 115 GLY A C 1
ATOM 836 O O . GLY A 1 115 ? 3.172 0.105 -4.949 1.00 92.75 115 GLY A O 1
ATOM 837 N N . TRP A 1 116 ? 1.436 -1.014 -4.073 1.00 88.94 116 TRP A N 1
ATOM 838 C CA . TRP A 1 116 ? 1.610 -2.207 -4.909 1.00 88.94 116 TRP A CA 1
ATOM 839 C C . TRP A 1 116 ? 1.464 -1.880 -6.405 1.00 88.94 116 TRP A C 1
ATOM 841 O O . TRP A 1 116 ? 0.590 -1.093 -6.765 1.00 88.94 116 TRP A O 1
ATOM 851 N N . GLY A 1 117 ? 2.310 -2.486 -7.248 1.00 80.12 117 GLY A N 1
ATOM 852 C CA . GLY A 1 117 ? 2.281 -2.362 -8.715 1.00 80.12 117 GLY A CA 1
ATOM 853 C C . GLY A 1 117 ? 3.160 -1.248 -9.314 1.00 80.12 117 GLY A C 1
ATOM 854 O O . GLY A 1 117 ? 3.209 -1.063 -10.528 1.00 80.12 117 GLY A O 1
ATOM 855 N N . SER A 1 118 ? 3.953 -0.564 -8.485 1.00 69.00 118 SER A N 1
ATOM 856 C CA . SER A 1 118 ? 5.187 0.075 -8.951 1.00 69.00 118 SER A CA 1
ATOM 857 C C . SER A 1 118 ? 6.205 -1.026 -9.259 1.00 69.00 118 SER A C 1
ATOM 859 O O . SER A 1 118 ? 7.061 -1.319 -8.422 1.00 69.00 118 SER A O 1
ATOM 861 N N . GLU A 1 119 ? 6.141 -1.641 -10.443 1.00 61.22 119 GLU A N 1
ATOM 862 C CA . GLU A 1 119 ? 7.352 -2.245 -10.995 1.00 61.22 119 GLU A CA 1
ATOM 863 C C . GLU A 1 119 ? 8.349 -1.095 -11.058 1.00 61.22 119 GLU A C 1
ATOM 865 O O . GLU A 1 119 ? 8.131 -0.092 -11.742 1.00 61.22 119 GLU A O 1
ATOM 870 N N . ALA A 1 120 ? 9.338 -1.142 -10.168 1.00 55.25 120 ALA A N 1
ATOM 871 C CA . ALA A 1 120 ? 10.398 -0.167 -10.122 1.00 55.25 120 ALA A CA 1
ATOM 872 C C . ALA A 1 120 ? 11.172 -0.347 -11.423 1.00 55.25 120 ALA A C 1
ATOM 874 O O . ALA A 1 120 ? 12.159 -1.077 -11.461 1.00 55.25 120 ALA A O 1
ATOM 875 N N . ASP A 1 121 ? 10.678 0.278 -12.491 1.00 50.56 121 ASP A N 1
ATOM 876 C CA . ASP A 1 121 ? 11.412 0.511 -13.715 1.00 50.56 121 ASP A CA 1
ATOM 877 C C . ASP A 1 121 ? 12.643 1.302 -13.295 1.00 50.56 121 ASP A C 1
ATOM 879 O O . ASP A 1 121 ? 12.638 2.529 -13.137 1.00 50.56 121 ASP A O 1
ATOM 883 N N . GLY A 1 122 ? 13.688 0.538 -12.987 1.00 47.16 122 GLY A N 1
ATOM 884 C CA . GLY A 1 122 ? 15.021 1.028 -12.785 1.00 47.16 122 GLY A CA 1
ATOM 885 C C . GLY A 1 122 ? 15.411 1.837 -14.009 1.00 47.16 122 GLY A C 1
ATOM 886 O O . GLY A 1 122 ? 15.056 1.504 -15.137 1.00 47.16 122 GLY A O 1
ATOM 887 N N . LEU A 1 123 ? 16.216 2.864 -13.749 1.00 45.59 123 LEU A N 1
ATOM 888 C CA . LEU A 1 123 ? 16.841 3.765 -14.715 1.00 45.59 123 LEU A CA 1
ATOM 889 C C . LEU A 1 123 ? 16.019 5.026 -15.041 1.00 45.59 123 LEU A C 1
ATOM 891 O O . LEU A 1 123 ? 15.443 5.194 -16.108 1.00 45.59 123 LEU A O 1
ATOM 895 N N . GLY A 1 124 ? 16.13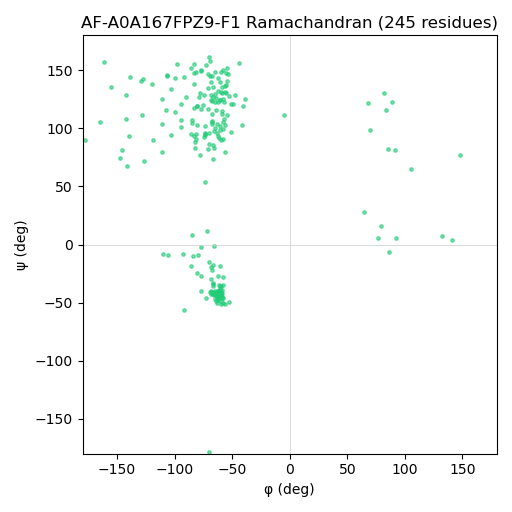8 6.003 -14.135 1.00 45.78 124 GLY A N 1
ATOM 896 C CA . GLY A 1 124 ? 16.477 7.355 -14.583 1.00 45.78 124 GLY A CA 1
ATOM 897 C C . GLY A 1 124 ? 15.357 8.390 -14.598 1.00 45.78 124 GLY A C 1
ATOM 898 O O . GLY A 1 124 ? 15.070 8.971 -15.636 1.00 45.78 124 GLY A O 1
ATOM 899 N N . ALA A 1 125 ? 14.818 8.735 -13.4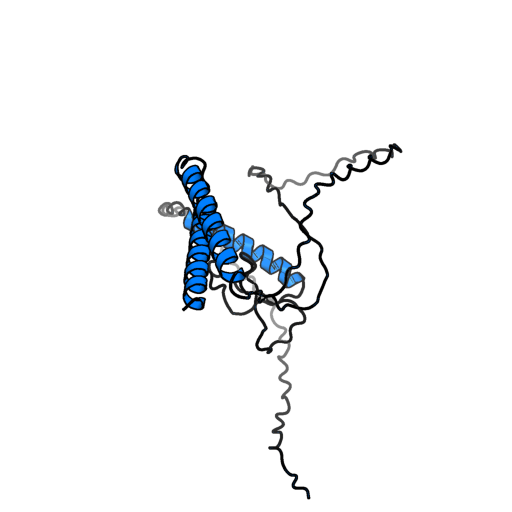31 1.00 44.69 125 ALA A N 1
ATOM 900 C CA . ALA A 1 125 ? 14.343 10.099 -13.200 1.00 44.69 125 ALA A CA 1
ATOM 901 C C . ALA A 1 125 ? 14.576 10.480 -11.735 1.00 44.69 125 ALA A C 1
ATOM 903 O O . ALA A 1 125 ? 13.691 10.392 -10.885 1.00 44.69 125 ALA A O 1
ATOM 904 N N . SER A 1 126 ? 15.811 10.889 -11.445 1.00 47.41 126 SER A N 1
ATOM 905 C CA . SER A 1 126 ? 16.146 11.644 -10.243 1.00 47.41 126 SER A CA 1
ATOM 906 C C . SER A 1 126 ? 15.325 12.932 -10.209 1.00 47.41 126 SER A C 1
ATOM 908 O O . SER A 1 126 ? 15.675 13.922 -10.840 1.00 47.41 126 SER A O 1
ATOM 910 N N . ALA A 1 127 ? 14.244 12.922 -9.441 1.00 44.00 127 ALA A N 1
ATOM 911 C CA . ALA A 1 127 ? 13.690 14.114 -8.815 1.00 44.00 127 ALA A CA 1
ATOM 912 C C . ALA A 1 127 ? 13.218 13.715 -7.416 1.00 44.00 127 ALA A C 1
ATOM 914 O O . ALA A 1 127 ? 12.031 13.625 -7.111 1.00 44.00 127 ALA A O 1
ATOM 915 N N . ALA A 1 128 ? 14.207 13.390 -6.583 1.00 40.50 128 ALA A N 1
ATOM 916 C CA . ALA A 1 128 ? 14.038 13.220 -5.158 1.00 40.50 128 ALA A CA 1
ATOM 917 C C . ALA A 1 128 ? 13.615 14.557 -4.536 1.00 40.50 128 ALA A C 1
ATOM 919 O O . ALA A 1 128 ? 14.377 15.520 -4.512 1.00 40.50 128 ALA A O 1
ATOM 920 N N . GLY A 1 129 ? 12.407 14.579 -3.990 1.00 35.16 129 GLY A N 1
ATOM 921 C CA . GLY A 1 129 ? 12.074 15.373 -2.821 1.00 35.16 129 GLY A CA 1
ATOM 922 C C . GLY A 1 129 ? 11.405 14.433 -1.819 1.00 35.16 129 GLY A C 1
ATOM 923 O O . GLY A 1 129 ? 10.307 13.957 -2.109 1.00 35.16 129 GLY A O 1
ATOM 924 N N . PRO A 1 130 ? 12.027 14.108 -0.671 1.00 41.78 130 PRO A N 1
ATOM 925 C CA . PRO A 1 130 ? 11.369 13.330 0.365 1.00 41.78 130 PRO A CA 1
ATOM 926 C C . PRO A 1 130 ? 10.350 14.235 1.061 1.00 41.78 130 PRO A C 1
ATOM 928 O O . PRO A 1 130 ? 10.684 14.991 1.971 1.00 41.78 130 PRO A O 1
ATOM 931 N N . SER A 1 131 ? 9.091 14.188 0.625 1.00 40.88 131 SER A N 1
ATOM 932 C CA . SER A 1 131 ? 8.004 14.761 1.414 1.00 40.88 131 SER A CA 1
ATOM 933 C C . SER A 1 131 ? 7.595 13.738 2.466 1.00 40.88 131 SER A C 1
ATOM 935 O O . SER A 1 131 ? 6.664 12.953 2.298 1.00 40.88 131 SER A O 1
ATOM 937 N N . THR A 1 132 ? 8.346 13.736 3.563 1.00 42.62 132 THR A N 1
ATOM 938 C CA . THR A 1 132 ? 7.946 13.146 4.836 1.00 42.62 132 THR A CA 1
ATOM 939 C C . THR A 1 132 ? 6.771 13.959 5.381 1.00 42.62 132 THR A C 1
ATOM 941 O O . THR A 1 132 ? 6.913 14.739 6.319 1.00 42.62 132 THR A O 1
ATOM 944 N N . ALA A 1 133 ? 5.589 13.808 4.787 1.00 39.59 133 ALA A N 1
ATOM 945 C CA . ALA A 1 133 ? 4.350 14.283 5.382 1.00 39.59 133 ALA A CA 1
ATOM 946 C C . ALA A 1 133 ? 3.941 13.288 6.472 1.00 39.59 133 ALA A C 1
ATOM 948 O O . ALA A 1 133 ? 3.060 12.446 6.310 1.00 39.59 133 ALA A O 1
ATOM 949 N N . ARG A 1 134 ? 4.625 13.390 7.612 1.00 40.62 134 ARG A N 1
ATOM 950 C CA . ARG A 1 134 ? 4.140 12.903 8.896 1.00 40.62 134 ARG A CA 1
ATOM 951 C C . ARG A 1 134 ? 2.932 13.772 9.249 1.00 40.62 134 ARG A C 1
ATOM 953 O O . ARG A 1 134 ? 3.071 14.803 9.900 1.00 40.62 134 ARG A O 1
ATOM 960 N N . ALA A 1 135 ? 1.760 13.397 8.744 1.00 39.69 135 ALA A N 1
ATOM 961 C CA . ALA A 1 135 ? 0.500 13.998 9.147 1.00 39.69 135 ALA A CA 1
ATOM 962 C C . ALA A 1 135 ? 0.265 13.638 10.618 1.00 39.69 135 ALA A C 1
ATOM 964 O O . ALA A 1 135 ? -0.175 12.541 10.955 1.00 39.69 135 ALA A O 1
ATOM 965 N N . ALA A 1 136 ? 0.611 14.566 11.506 1.00 37.25 136 ALA A N 1
ATOM 966 C CA . ALA A 1 1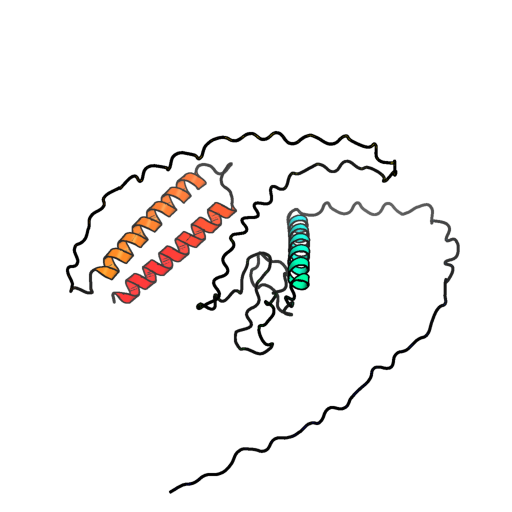36 ? 0.039 14.610 12.835 1.00 37.25 136 ALA A CA 1
ATOM 967 C C . ALA A 1 136 ? -1.463 14.870 12.665 1.00 37.25 136 ALA A C 1
ATOM 969 O O . ALA A 1 136 ? -1.889 16.010 12.487 1.00 37.25 136 ALA A O 1
ATOM 970 N N . ILE A 1 137 ? -2.263 13.805 12.681 1.00 39.91 137 ILE A N 1
ATOM 971 C CA . ILE A 1 137 ? -3.703 13.923 12.878 1.00 39.91 137 ILE A CA 1
ATOM 972 C C . ILE A 1 137 ? -3.880 14.343 14.338 1.00 39.91 137 ILE A C 1
ATOM 974 O O . ILE A 1 137 ? -3.827 13.529 15.257 1.00 39.91 137 ILE A O 1
ATOM 978 N N . ARG A 1 138 ? -4.022 15.651 14.561 1.00 34.84 138 ARG A N 1
ATOM 979 C CA . ARG A 1 138 ? -4.667 16.159 15.767 1.00 34.84 138 ARG A CA 1
ATOM 980 C C . ARG A 1 138 ? -6.133 15.752 15.666 1.00 34.84 138 ARG A C 1
ATOM 982 O O . ARG A 1 138 ? -6.875 16.338 14.887 1.00 34.84 138 ARG A O 1
ATOM 989 N N . SER A 1 139 ? -6.534 14.756 16.451 1.00 45.06 139 SER A N 1
ATOM 990 C CA . SER A 1 139 ? -7.935 14.581 16.826 1.00 45.06 139 SER A CA 1
ATOM 991 C C . SER A 1 139 ? -8.375 15.825 17.591 1.00 45.06 139 SER A C 1
ATOM 993 O O . SER A 1 139 ? -8.082 15.969 18.775 1.00 45.06 139 SER A O 1
ATOM 995 N N . THR A 1 140 ? -9.043 16.750 16.913 1.00 37.25 140 THR A N 1
ATOM 996 C CA . THR A 1 140 ? -9.933 17.710 17.565 1.00 37.25 140 THR A CA 1
ATOM 997 C C . THR A 1 140 ? -11.333 17.131 17.497 1.00 37.25 140 THR A C 1
ATOM 999 O O . THR A 1 140 ? -11.812 16.796 16.414 1.00 37.25 140 THR A O 1
ATOM 1002 N N . GLY A 1 141 ? -11.921 16.936 18.677 1.00 36.09 141 GLY A N 1
ATOM 1003 C CA . GLY A 1 141 ? -13.228 16.330 18.867 1.00 36.09 141 GLY A CA 1
ATOM 1004 C C . GLY A 1 141 ? -14.326 17.033 18.077 1.00 36.09 141 GLY A C 1
ATOM 1005 O O . GLY A 1 141 ? -14.285 18.240 17.846 1.00 36.09 141 GLY A O 1
ATOM 1006 N N . ALA A 1 142 ? -15.296 16.225 17.668 1.00 41.78 142 ALA A N 1
ATOM 1007 C CA . ALA A 1 142 ? -16.576 16.684 17.180 1.00 41.78 142 ALA A CA 1
ATOM 1008 C C . ALA A 1 142 ? -17.342 17.320 18.347 1.00 41.78 142 ALA A C 1
ATOM 1010 O O . ALA A 1 142 ? -17.836 16.613 19.220 1.00 41.78 142 ALA A O 1
ATOM 1011 N N . GLU A 1 143 ? -17.418 18.646 18.345 1.00 48.69 143 GLU A N 1
ATOM 1012 C CA . GLU A 1 143 ? -18.495 19.384 18.995 1.00 48.69 143 GLU A CA 1
ATOM 1013 C C . GLU A 1 143 ? -19.328 20.025 17.881 1.00 48.69 143 GLU A C 1
ATOM 1015 O O . GLU A 1 143 ? -18.823 20.692 16.975 1.00 48.69 143 GLU A O 1
ATOM 1020 N N . ASP A 1 144 ? -20.609 19.704 17.950 1.00 57.22 144 ASP A N 1
ATOM 1021 C CA . ASP A 1 144 ? -21.738 20.126 17.139 1.00 57.22 144 ASP A CA 1
ATOM 1022 C C . ASP A 1 144 ? -21.910 21.653 17.177 1.00 57.22 144 ASP A C 1
ATOM 1024 O O . ASP A 1 144 ? -22.223 22.197 18.233 1.00 57.22 144 ASP A O 1
ATOM 1028 N N . ILE A 1 145 ? -21.688 22.373 16.064 1.00 45.41 145 ILE A N 1
ATOM 1029 C CA . ILE A 1 145 ? -21.996 23.814 15.993 1.00 45.41 145 ILE A CA 1
ATOM 1030 C C . ILE A 1 145 ? -22.558 24.213 14.621 1.00 45.41 145 ILE A C 1
ATOM 1032 O O . ILE A 1 145 ? -21.861 24.334 13.612 1.00 45.41 145 ILE A O 1
ATOM 1036 N N . VAL A 1 146 ? -23.858 24.496 14.660 1.00 49.56 146 VAL A N 1
ATOM 1037 C CA . VAL A 1 146 ? -24.682 25.279 13.734 1.00 49.56 146 VAL A CA 1
ATOM 1038 C C . VAL A 1 146 ? -23.946 26.519 13.199 1.00 49.56 146 VAL A C 1
ATOM 1040 O O . VAL A 1 146 ? -23.518 27.388 13.959 1.00 49.56 146 VAL A O 1
ATOM 1043 N N . HIS A 1 147 ? -23.862 26.655 11.873 1.00 40.81 147 HIS A N 1
ATOM 1044 C CA . HIS A 1 147 ? -23.353 27.859 11.211 1.00 40.81 147 HIS A CA 1
ATOM 1045 C C . HIS A 1 147 ? -24.257 29.075 11.471 1.00 40.81 147 HIS A C 1
ATOM 1047 O O . HIS A 1 147 ? -25.266 29.279 10.799 1.00 40.81 147 HIS A O 1
ATOM 1053 N N . THR A 1 148 ? -23.842 29.924 12.411 1.00 43.69 148 THR A N 1
ATOM 1054 C CA . THR A 1 148 ? -24.281 31.320 12.511 1.00 43.69 148 THR A CA 1
ATOM 1055 C C . THR A 1 148 ? -23.119 32.214 12.091 1.00 43.69 148 THR A C 1
ATOM 1057 O O . THR A 1 148 ? -22.067 32.224 12.727 1.00 43.69 148 THR A O 1
ATOM 1060 N N . PHE A 1 149 ? -23.300 32.952 10.997 1.00 49.66 149 PHE A N 1
ATOM 1061 C CA . PHE A 1 149 ? -22.353 33.957 10.523 1.00 49.66 149 PHE A CA 1
ATOM 1062 C C . PHE A 1 149 ? -22.320 35.150 11.491 1.00 49.66 149 PHE A C 1
ATOM 1064 O O . PHE A 1 149 ? -23.364 35.722 11.803 1.00 49.66 149 PHE A O 1
ATOM 1071 N N . HIS A 1 150 ? -21.125 35.552 11.931 1.00 38.59 150 HIS A N 1
ATOM 1072 C CA . HIS A 1 150 ? -20.875 36.865 12.532 1.00 38.59 150 HIS A CA 1
ATOM 1073 C C . HIS A 1 150 ? -19.537 37.441 12.031 1.00 38.59 150 HIS A C 1
ATOM 1075 O O . HIS A 1 150 ? -18.604 36.676 11.779 1.00 38.59 150 HIS A O 1
ATOM 1081 N N . PRO A 1 151 ? -19.451 38.772 11.839 1.00 50.34 151 PRO A N 1
ATOM 1082 C CA . PRO A 1 151 ? -18.337 39.430 11.169 1.00 50.34 151 PRO A CA 1
ATOM 1083 C C . PRO A 1 151 ? -17.078 39.570 12.036 1.00 50.34 151 PRO A C 1
ATOM 1085 O O . PRO A 1 151 ? -17.119 39.734 13.253 1.00 50.34 151 PRO A O 1
ATOM 1088 N N . THR A 1 152 ? -15.955 39.534 11.328 1.00 44.69 152 THR A N 1
ATOM 1089 C CA . THR A 1 152 ? -14.559 39.611 11.760 1.00 44.69 152 THR A CA 1
ATOM 1090 C C . THR A 1 152 ? -14.214 40.909 12.509 1.00 44.69 152 THR A C 1
ATOM 1092 O O . THR A 1 152 ? -14.452 41.988 11.964 1.00 44.69 152 THR A O 1
ATOM 1095 N N . PRO A 1 153 ? -13.551 40.854 13.682 1.00 51.91 153 PRO A N 1
ATOM 1096 C CA . PRO A 1 153 ? -12.839 41.995 14.232 1.00 51.91 153 PRO A CA 1
ATOM 1097 C C . PRO A 1 153 ? -11.378 42.011 13.760 1.00 51.91 153 PRO A C 1
ATOM 1099 O O . PRO A 1 153 ? -10.630 41.041 13.888 1.00 51.91 153 PRO A O 1
ATOM 1102 N N . THR A 1 154 ? -10.996 43.159 13.212 1.00 48.84 154 THR A N 1
ATOM 1103 C CA . THR A 1 154 ? -9.656 43.585 12.800 1.00 48.84 154 THR A CA 1
ATOM 1104 C C . THR A 1 154 ? -8.613 43.354 13.900 1.00 48.84 154 THR A C 1
ATOM 1106 O O . THR A 1 154 ? -8.723 43.929 14.982 1.00 48.84 154 THR A O 1
ATOM 1109 N N . GLN A 1 155 ? -7.575 42.556 13.620 1.00 56.59 155 GLN A N 1
ATOM 1110 C CA . GLN A 1 155 ? -6.396 42.422 14.486 1.00 56.59 155 GLN A CA 1
ATOM 1111 C C . GLN A 1 155 ? -5.220 43.277 13.971 1.00 56.59 155 GLN A C 1
ATOM 1113 O O . GLN A 1 155 ? -5.033 43.377 12.755 1.00 56.59 155 GLN A O 1
ATOM 1118 N N . PRO A 1 156 ? -4.419 43.886 14.868 1.00 52.22 156 PRO A N 1
ATOM 1119 C CA . PRO A 1 156 ? -3.297 44.740 14.504 1.00 52.22 156 PRO A CA 1
ATOM 1120 C C . PRO A 1 156 ? -2.025 43.958 14.143 1.00 52.22 156 PRO A C 1
ATOM 1122 O O . PRO A 1 156 ? -1.721 42.894 14.678 1.00 52.22 156 PRO A O 1
ATOM 1125 N N . LEU A 1 157 ? -1.280 44.567 13.224 1.00 52.12 157 LEU A N 1
ATOM 1126 C CA . LEU A 1 157 ? -0.044 44.122 12.589 1.00 52.12 157 LEU A CA 1
ATOM 1127 C C . LEU A 1 157 ? 1.141 44.052 13.585 1.00 52.12 157 LEU A C 1
ATOM 1129 O O . LEU A 1 157 ? 1.443 45.069 14.214 1.00 52.12 157 LEU A O 1
ATOM 1133 N N . PRO A 1 158 ? 1.863 42.920 13.709 1.00 52.41 158 PRO A N 1
ATOM 1134 C CA . PRO A 1 158 ? 3.118 42.868 14.454 1.00 52.41 158 PRO A CA 1
ATOM 1135 C C . PRO A 1 158 ? 4.311 43.341 13.605 1.00 52.41 158 PRO A C 1
ATOM 1137 O O . PRO A 1 158 ? 4.442 43.024 12.423 1.00 52.41 158 PRO A O 1
ATOM 1140 N N . THR A 1 159 ? 5.184 44.118 14.241 1.00 56.34 159 THR A N 1
ATOM 1141 C CA . THR A 1 159 ? 6.415 44.708 13.702 1.00 56.34 159 THR A CA 1
ATOM 1142 C C . THR A 1 159 ? 7.542 43.680 13.493 1.00 56.34 159 THR A C 1
ATOM 1144 O O . THR A 1 159 ? 7.602 42.668 14.195 1.00 56.34 159 THR A O 1
ATOM 1147 N N . PRO A 1 160 ? 8.483 43.937 12.560 1.00 56.00 160 PRO A N 1
ATOM 1148 C CA . PRO A 1 160 ? 9.625 43.060 12.310 1.00 56.00 160 PRO A CA 1
ATOM 1149 C C . PRO A 1 160 ? 10.745 43.281 13.340 1.00 56.00 160 PRO A C 1
ATOM 1151 O O . PRO A 1 160 ? 11.327 44.362 13.424 1.00 56.00 160 PRO A O 1
ATOM 1154 N N . VAL A 1 161 ? 11.084 42.236 14.102 1.00 55.62 161 VAL A N 1
ATOM 1155 C CA . VAL A 1 161 ? 12.271 42.208 14.970 1.00 55.62 161 VAL A CA 1
ATOM 1156 C C . VAL A 1 161 ? 13.425 41.559 14.210 1.00 55.62 161 VAL A C 1
ATOM 1158 O O . VAL A 1 161 ? 13.467 40.348 14.001 1.00 55.62 161 VAL A O 1
ATOM 1161 N N . THR A 1 162 ? 14.377 42.390 13.803 1.00 56.47 162 THR A N 1
ATOM 1162 C CA . THR A 1 162 ? 15.662 41.986 13.231 1.00 56.47 162 THR A CA 1
ATOM 1163 C C . THR A 1 162 ? 16.563 41.446 14.344 1.00 56.47 162 THR A C 1
ATOM 1165 O O . THR A 1 162 ? 17.239 42.214 15.023 1.00 56.47 162 THR A O 1
ATOM 1168 N N . ALA A 1 163 ? 16.591 40.126 14.538 1.00 52.16 163 ALA A N 1
ATOM 1169 C CA . ALA A 1 163 ? 17.556 39.458 15.410 1.00 52.16 163 ALA A CA 1
ATOM 1170 C C . ALA A 1 163 ? 18.530 38.624 14.567 1.00 52.16 163 ALA A C 1
ATOM 1172 O O . ALA A 1 163 ? 18.211 37.556 14.052 1.00 52.16 163 ALA A O 1
ATOM 1173 N N . ARG A 1 164 ? 19.739 39.161 14.415 1.00 51.25 164 ARG A N 1
ATOM 1174 C CA . ARG A 1 164 ? 20.897 38.523 13.793 1.00 51.25 164 ARG A CA 1
ATOM 1175 C C . ARG A 1 164 ? 21.594 37.690 14.874 1.00 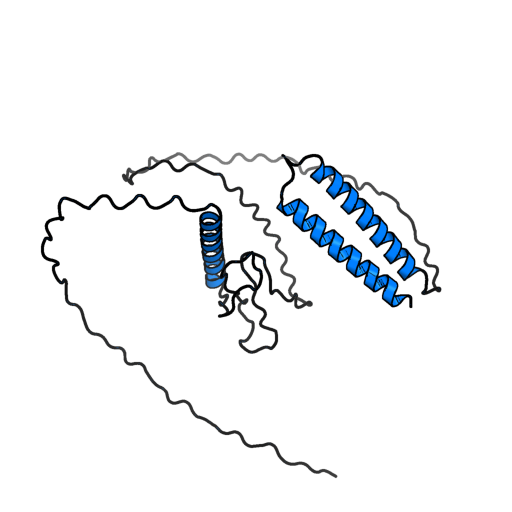51.25 164 ARG A C 1
ATOM 1177 O O . ARG A 1 164 ? 22.253 38.271 15.730 1.00 51.25 164 ARG A O 1
ATOM 1184 N N . LEU A 1 165 ? 21.453 36.362 14.854 1.00 50.59 165 LEU A N 1
ATOM 1185 C CA . LEU A 1 165 ? 22.250 35.452 15.688 1.00 50.59 165 LEU A CA 1
ATOM 1186 C C . LEU A 1 165 ? 22.912 34.345 14.853 1.00 50.59 165 LEU A C 1
ATOM 1188 O O . LEU A 1 165 ? 22.366 33.864 13.866 1.00 50.59 165 LEU A O 1
ATOM 1192 N N . ALA A 1 166 ? 24.133 34.043 15.285 1.00 62.56 166 ALA A N 1
ATOM 1193 C CA . ALA A 1 166 ? 25.217 33.258 14.706 1.00 62.56 166 ALA A CA 1
ATOM 1194 C C . ALA A 1 166 ? 24.879 31.900 14.040 1.00 62.56 166 ALA A C 1
ATOM 1196 O O . ALA A 1 166 ? 23.915 31.237 14.419 1.00 62.56 166 ALA A O 1
ATOM 1197 N N . PRO A 1 167 ? 25.736 31.435 13.104 1.00 67.31 167 PRO A N 1
ATOM 1198 C CA . PRO A 1 167 ? 25.687 30.072 12.585 1.00 67.31 167 PRO A CA 1
ATOM 1199 C C . PRO A 1 167 ? 26.074 29.037 13.664 1.00 67.31 167 PRO A C 1
ATOM 1201 O O . PRO A 1 167 ? 26.951 29.312 14.489 1.00 67.31 167 PRO A O 1
ATOM 1204 N N . PRO A 1 168 ? 25.459 27.841 13.658 1.00 68.56 168 PRO A N 1
ATOM 1205 C CA . PRO A 1 168 ? 25.811 26.758 14.570 1.00 68.56 168 PRO A CA 1
ATOM 1206 C C . PRO A 1 168 ? 27.201 26.171 14.245 1.00 68.56 168 PRO A C 1
ATOM 1208 O O . PRO A 1 168 ? 27.566 26.076 13.070 1.00 68.56 168 PRO A O 1
ATOM 1211 N N . PRO A 1 169 ? 27.978 25.744 15.259 1.00 58.00 169 PRO A N 1
ATOM 1212 C CA . PRO A 1 169 ? 29.229 25.025 15.049 1.00 58.00 169 PRO A CA 1
ATOM 1213 C C . PRO A 1 169 ? 28.963 23.644 14.434 1.00 58.00 169 PRO A C 1
ATOM 1215 O O . PRO A 1 169 ? 28.055 22.920 14.844 1.00 58.00 169 PRO A O 1
ATOM 1218 N N . ALA A 1 170 ? 29.774 23.296 13.436 1.00 55.53 170 ALA A N 1
ATOM 1219 C CA . ALA A 1 170 ? 29.750 22.014 12.746 1.00 55.53 170 ALA A CA 1
ATOM 1220 C C . ALA A 1 170 ? 29.898 20.834 13.730 1.00 55.53 170 ALA A C 1
ATOM 1222 O O . ALA A 1 170 ? 30.762 20.889 14.612 1.00 55.53 170 ALA A O 1
ATOM 1223 N N . PRO A 1 171 ? 29.119 19.746 13.584 1.00 56.38 171 PRO A N 1
ATOM 1224 C CA . PRO A 1 171 ? 29.377 18.524 14.326 1.00 56.38 171 PRO A CA 1
ATOM 1225 C C . PRO A 1 171 ? 30.693 17.908 13.845 1.00 56.38 171 PRO A C 1
ATOM 1227 O O . PRO A 1 171 ? 30.892 17.644 12.657 1.00 56.38 171 PRO A O 1
ATOM 1230 N N . ALA A 1 172 ? 31.599 17.710 14.799 1.00 46.06 172 ALA A N 1
ATOM 1231 C CA . ALA A 1 172 ? 32.862 17.026 14.619 1.00 46.06 172 ALA A CA 1
ATOM 1232 C C . ALA A 1 172 ? 32.642 15.645 13.987 1.00 46.06 172 ALA A C 1
ATOM 1234 O O . ALA A 1 172 ? 31.857 14.829 14.470 1.00 46.06 172 ALA A O 1
ATOM 1235 N N . ALA A 1 173 ? 33.372 15.394 12.906 1.00 44.09 173 ALA A N 1
ATOM 1236 C CA . ALA A 1 173 ? 33.504 14.087 12.298 1.00 44.09 173 ALA A CA 1
ATOM 1237 C C . ALA A 1 173 ? 34.174 13.126 13.293 1.00 44.09 173 ALA A C 1
ATOM 1239 O O . ALA A 1 173 ? 35.389 13.162 13.495 1.00 44.09 173 ALA A O 1
ATOM 1240 N N . SER A 1 174 ? 33.388 12.241 13.904 1.00 42.12 174 SER A N 1
ATOM 1241 C CA . SER A 1 174 ? 33.916 11.046 14.558 1.00 42.12 174 SER A CA 1
ATOM 1242 C C . SER A 1 174 ? 34.313 10.042 13.482 1.00 42.12 174 SER A C 1
ATOM 1244 O O . SER A 1 174 ? 33.517 9.247 12.990 1.00 42.12 174 SER A O 1
ATOM 1246 N N . SER A 1 175 ? 35.586 10.134 13.115 1.00 44.41 175 SER A N 1
ATOM 1247 C CA . SER A 1 175 ? 36.341 9.136 12.376 1.00 44.41 175 SER A CA 1
ATOM 1248 C C . SER A 1 175 ? 36.416 7.846 13.202 1.00 44.41 175 SER A C 1
ATOM 1250 O O . SER A 1 175 ? 37.287 7.687 14.056 1.00 44.41 175 SER A O 1
ATOM 1252 N N . ALA A 1 176 ? 35.478 6.927 12.975 1.00 42.84 176 ALA A N 1
ATOM 1253 C CA . ALA A 1 176 ? 35.647 5.531 13.350 1.00 42.84 176 ALA A CA 1
ATOM 1254 C C . ALA A 1 176 ? 36.390 4.830 12.207 1.00 42.84 176 ALA A C 1
ATOM 1256 O O . ALA A 1 176 ? 35.812 4.424 11.201 1.00 42.84 176 ALA A O 1
ATOM 1257 N N . ARG A 1 177 ? 37.712 4.740 12.368 1.00 41.19 177 ARG A N 1
ATOM 1258 C CA . ARG A 1 177 ? 38.580 3.819 11.634 1.00 41.19 177 ARG A CA 1
ATOM 1259 C C . ARG A 1 177 ? 38.053 2.391 11.802 1.00 41.19 177 ARG A C 1
ATOM 1261 O O . ARG A 1 177 ? 38.208 1.808 12.869 1.00 41.19 177 ARG A O 1
ATOM 1268 N N . ALA A 1 178 ? 37.543 1.809 10.726 1.00 37.31 178 ALA A N 1
ATOM 1269 C CA . ALA A 1 178 ? 37.669 0.381 10.474 1.00 37.31 178 ALA A CA 1
ATOM 1270 C C . ALA A 1 178 ? 38.439 0.240 9.160 1.00 37.31 178 ALA A C 1
ATOM 1272 O O . ALA A 1 178 ? 37.882 0.293 8.066 1.00 37.31 178 ALA A O 1
ATOM 1273 N N . ALA A 1 179 ? 39.762 0.173 9.287 1.00 43.28 179 ALA A N 1
ATOM 1274 C CA . ALA A 1 179 ? 40.623 -0.273 8.212 1.00 43.28 179 ALA A CA 1
ATOM 1275 C C . ALA A 1 179 ? 40.408 -1.780 8.047 1.00 43.28 179 ALA A C 1
ATOM 1277 O O . ALA A 1 179 ? 40.706 -2.537 8.962 1.00 43.28 179 ALA A O 1
ATOM 1278 N N . HIS A 1 180 ? 39.899 -2.196 6.894 1.00 40.25 180 HIS A N 1
ATOM 1279 C CA . HIS A 1 180 ? 40.145 -3.529 6.353 1.00 40.25 180 HIS A CA 1
ATOM 1280 C C . HIS A 1 180 ? 40.166 -3.410 4.829 1.00 40.25 180 HIS A C 1
ATOM 1282 O O . HIS A 1 180 ? 39.220 -3.733 4.119 1.00 40.25 180 HIS A O 1
ATOM 1288 N N . LEU A 1 181 ? 41.270 -2.846 4.340 1.00 51.84 181 LEU A N 1
ATOM 1289 C CA . LEU A 1 181 ? 41.779 -3.192 3.025 1.00 51.84 181 LEU A CA 1
ATOM 1290 C C . LEU A 1 181 ? 42.542 -4.495 3.225 1.00 51.84 181 LEU A C 1
ATOM 1292 O O . LEU A 1 181 ? 43.649 -4.472 3.754 1.00 51.84 181 LEU A O 1
ATOM 1296 N N . ASP A 1 182 ? 41.947 -5.611 2.829 1.00 42.00 182 ASP A N 1
ATOM 1297 C CA . ASP A 1 182 ? 42.757 -6.722 2.356 1.00 42.00 182 ASP A CA 1
ATOM 1298 C C . ASP A 1 182 ? 42.064 -7.342 1.148 1.00 42.00 182 ASP A C 1
ATOM 1300 O O . ASP A 1 182 ? 41.127 -8.134 1.242 1.00 42.00 182 ASP A O 1
ATOM 1304 N N . SER A 1 183 ? 42.480 -6.852 -0.015 1.00 44.31 183 SER A N 1
ATOM 1305 C CA . SER A 1 183 ? 42.135 -7.411 -1.309 1.00 44.31 183 SER A CA 1
ATOM 1306 C C . SER A 1 183 ? 43.076 -8.581 -1.566 1.00 44.31 183 SER A C 1
ATOM 1308 O O . SER A 1 183 ? 44.121 -8.412 -2.191 1.00 44.31 183 SER A O 1
ATOM 1310 N N . THR A 1 184 ? 42.704 -9.772 -1.108 1.00 46.69 184 THR A N 1
ATOM 1311 C CA . THR A 1 184 ? 43.274 -11.028 -1.607 1.00 46.69 184 THR A CA 1
ATOM 1312 C C . THR A 1 184 ? 42.295 -11.637 -2.612 1.00 46.69 184 THR A C 1
ATOM 1314 O O . THR A 1 184 ? 41.175 -11.995 -2.245 1.00 46.69 184 THR A O 1
ATOM 1317 N N . PRO A 1 185 ? 42.652 -11.724 -3.906 1.00 62.94 185 PRO A N 1
ATOM 1318 C CA . PRO A 1 185 ? 41.810 -12.373 -4.891 1.00 62.94 185 PRO A CA 1
ATOM 1319 C C . PRO A 1 185 ? 42.045 -13.889 -4.859 1.00 62.94 185 PRO A C 1
ATOM 1321 O O . PRO A 1 185 ? 43.143 -14.354 -4.564 1.00 62.94 185 PRO A O 1
ATOM 1324 N N . LEU A 1 186 ? 41.017 -14.616 -5.302 1.00 51.62 186 LEU A N 1
ATOM 1325 C CA . LEU A 1 186 ? 41.013 -16.037 -5.673 1.00 51.62 186 LEU A CA 1
ATOM 1326 C C . LEU A 1 186 ? 40.795 -17.029 -4.526 1.00 51.62 186 LEU A C 1
ATOM 1328 O O . LEU A 1 186 ? 41.733 -17.657 -4.067 1.00 51.62 186 LEU A O 1
ATOM 1332 N N . LEU A 1 187 ? 39.522 -17.236 -4.170 1.00 53.56 187 LEU A N 1
ATOM 1333 C CA . LEU A 1 187 ? 38.870 -18.548 -4.018 1.00 53.56 187 LEU A CA 1
ATOM 1334 C C . LEU A 1 187 ? 37.346 -18.297 -3.982 1.00 53.56 187 LEU A C 1
ATOM 1336 O O . LEU A 1 187 ? 36.813 -17.796 -3.001 1.00 53.56 187 LEU A O 1
ATOM 1340 N N . HIS A 1 188 ? 36.634 -18.609 -5.070 1.00 54.75 188 HIS A N 1
ATOM 1341 C CA . HIS A 1 188 ? 35.197 -18.315 -5.263 1.00 54.75 188 HIS A CA 1
ATOM 1342 C C . HIS A 1 188 ? 34.242 -19.069 -4.305 1.00 54.75 188 HIS A C 1
ATOM 1344 O O . HIS A 1 188 ? 33.034 -18.868 -4.373 1.00 54.75 188 HIS A O 1
ATOM 1350 N N . GLY A 1 189 ? 34.761 -19.919 -3.411 1.00 60.75 189 GLY A N 1
ATOM 1351 C CA . GLY A 1 189 ? 33.959 -20.720 -2.478 1.00 60.75 189 GLY A CA 1
ATOM 1352 C C . GLY A 1 189 ? 33.578 -20.020 -1.167 1.00 60.75 189 GLY A C 1
ATOM 1353 O O . GLY A 1 189 ? 32.642 -20.450 -0.507 1.00 60.75 189 GLY A O 1
ATOM 1354 N N . SER A 1 190 ? 34.250 -18.933 -0.768 1.00 74.31 190 SER A N 1
ATOM 1355 C CA . SER A 1 190 ? 34.007 -18.298 0.543 1.00 74.31 190 SER A CA 1
ATOM 1356 C C . SER A 1 190 ? 32.776 -17.383 0.580 1.00 74.31 190 SER A C 1
ATOM 1358 O O . SER A 1 190 ? 32.174 -17.202 1.637 1.00 74.31 190 SER A O 1
ATOM 1360 N N . SER A 1 191 ? 32.346 -16.830 -0.560 1.00 85.44 191 SER A N 1
ATOM 1361 C CA . SER A 1 191 ? 31.243 -15.854 -0.595 1.00 85.44 191 SER A CA 1
ATOM 1362 C C . SER A 1 191 ? 29.886 -16.451 -0.203 1.00 85.44 191 SER A C 1
ATOM 1364 O O . SER A 1 191 ? 29.057 -15.748 0.383 1.00 85.44 191 SER A O 1
ATOM 1366 N N . ILE A 1 192 ? 29.642 -17.726 -0.523 1.00 91.31 192 ILE A N 1
ATOM 1367 C CA . ILE A 1 192 ? 28.374 -18.396 -0.200 1.00 91.31 192 ILE A CA 1
ATOM 1368 C C . ILE A 1 192 ? 28.314 -18.676 1.302 1.00 91.31 192 ILE A C 1
ATOM 1370 O O . ILE A 1 192 ? 27.330 -18.306 1.939 1.00 91.31 192 ILE A O 1
ATOM 1374 N N . SER A 1 193 ? 29.389 -19.208 1.890 1.00 89.62 193 SER A N 1
ATOM 1375 C CA . SER A 1 193 ? 29.465 -19.467 3.332 1.00 89.62 193 SER A CA 1
ATOM 1376 C C . SER A 1 193 ? 29.256 -18.196 4.157 1.00 89.62 193 SER A C 1
ATOM 1378 O O . SER A 1 193 ? 28.411 -18.184 5.048 1.00 89.62 193 SER A O 1
ATOM 1380 N N . HIS A 1 194 ? 29.907 -17.085 3.790 1.00 90.94 194 HIS A N 1
ATOM 1381 C CA . HIS A 1 194 ? 29.687 -15.796 4.459 1.00 90.94 194 HIS A CA 1
ATOM 1382 C C . HIS A 1 194 ? 28.235 -15.305 4.355 1.00 90.94 194 HIS A C 1
ATOM 1384 O O . HIS A 1 194 ? 27.708 -14.719 5.300 1.00 90.94 194 HIS A O 1
ATOM 1390 N N . SER A 1 195 ? 27.574 -15.557 3.222 1.00 93.00 195 SER A N 1
ATOM 1391 C CA . SER A 1 195 ? 26.166 -15.193 3.032 1.00 93.00 195 SER A CA 1
ATOM 1392 C C . SER A 1 195 ? 25.244 -16.043 3.911 1.00 93.00 195 SER A C 1
ATOM 1394 O O . SER A 1 195 ? 24.316 -15.516 4.521 1.00 93.00 195 SER A O 1
ATOM 1396 N N . VAL A 1 196 ? 25.517 -17.346 4.021 1.00 95.56 196 VAL A N 1
ATOM 1397 C CA . VAL A 1 196 ? 24.773 -18.263 4.898 1.00 95.56 196 VAL A CA 1
ATOM 1398 C C . VAL A 1 196 ? 24.942 -17.870 6.368 1.00 95.56 196 VAL A C 1
ATOM 1400 O O . VAL A 1 196 ? 23.952 -17.817 7.097 1.00 95.56 196 VAL A O 1
ATOM 1403 N N . ASP A 1 197 ? 26.156 -17.525 6.798 1.00 95.25 197 ASP A N 1
ATOM 1404 C CA . ASP A 1 197 ? 26.428 -17.073 8.167 1.00 95.25 197 ASP A CA 1
ATOM 1405 C C . ASP A 1 197 ? 25.693 -15.766 8.496 1.00 95.25 197 ASP A C 1
ATOM 1407 O O . ASP A 1 197 ? 25.038 -15.664 9.536 1.00 95.25 197 ASP A O 1
ATOM 1411 N N . ALA A 1 198 ? 25.715 -14.790 7.583 1.00 94.50 198 ALA A N 1
ATOM 1412 C CA . ALA A 1 198 ? 24.992 -13.530 7.749 1.00 94.50 198 ALA A CA 1
ATOM 1413 C C . ALA A 1 198 ? 23.464 -13.732 7.831 1.00 94.50 198 ALA A C 1
ATOM 1415 O O . ALA A 1 198 ? 22.789 -13.095 8.649 1.00 94.50 198 ALA A O 1
ATOM 1416 N N . LEU A 1 199 ? 22.905 -14.644 7.024 1.00 96.38 199 LEU A N 1
ATOM 1417 C CA . LEU A 1 199 ? 21.482 -14.998 7.080 1.00 96.38 199 LEU A CA 1
ATOM 1418 C C . LEU A 1 199 ? 21.124 -15.687 8.404 1.00 96.38 199 LEU A C 1
ATOM 1420 O O . LEU A 1 199 ? 20.123 -15.322 9.023 1.00 96.38 199 LEU A O 1
ATOM 1424 N N . ASN A 1 200 ? 21.956 -16.616 8.884 1.00 97.00 200 ASN A N 1
ATOM 1425 C CA . ASN A 1 200 ? 21.773 -17.256 10.192 1.00 97.00 200 ASN A CA 1
ATOM 1426 C C . ASN A 1 200 ? 21.790 -16.231 11.335 1.00 97.00 200 ASN A C 1
ATOM 1428 O O . ASN A 1 200 ? 20.933 -16.271 12.220 1.00 97.00 200 ASN A O 1
ATOM 1432 N N . GLN A 1 201 ? 22.729 -15.282 11.301 1.00 96.88 201 GLN A N 1
ATOM 1433 C CA . GLN A 1 201 ? 22.820 -14.229 12.309 1.00 96.88 201 GLN A CA 1
ATOM 1434 C C . GLN A 1 201 ? 21.575 -13.333 12.295 1.00 96.88 201 GLN A C 1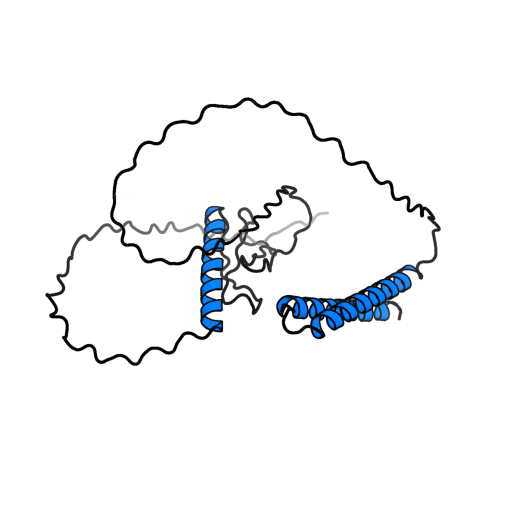
ATOM 1436 O O . GLN A 1 201 ? 21.010 -13.039 13.348 1.00 96.88 201 GLN A O 1
ATOM 1441 N N . THR A 1 202 ? 21.091 -12.978 11.102 1.00 96.69 202 THR A N 1
ATOM 1442 C CA . THR A 1 202 ? 19.853 -12.205 10.933 1.00 96.69 202 THR A CA 1
ATOM 1443 C C . THR A 1 202 ? 18.648 -12.947 11.512 1.00 96.69 202 THR A C 1
ATOM 1445 O O . THR A 1 202 ? 17.853 -12.352 12.241 1.00 96.69 202 THR A O 1
ATOM 1448 N N . LEU A 1 203 ? 18.527 -14.251 11.245 1.00 97.81 203 LEU A N 1
ATOM 1449 C CA . LEU A 1 203 ? 17.442 -15.086 11.768 1.00 97.81 203 LEU A CA 1
ATOM 1450 C C . LEU A 1 203 ? 17.475 -15.131 13.302 1.00 97.81 203 LEU A C 1
ATOM 1452 O O . LEU A 1 203 ? 16.440 -14.934 13.938 1.00 97.81 203 LEU A O 1
ATOM 1456 N N . SER A 1 204 ? 18.660 -15.287 13.902 1.00 97.56 204 SER A N 1
ATOM 1457 C CA . SER A 1 204 ? 18.831 -15.241 15.359 1.00 97.56 204 SER A CA 1
ATOM 1458 C C . SER A 1 204 ? 18.370 -13.904 15.948 1.00 97.56 204 SER A C 1
ATOM 1460 O O . SER A 1 204 ? 17.610 -13.889 16.916 1.00 97.56 204 SER A O 1
ATOM 1462 N N . THR A 1 205 ? 18.763 -12.776 15.348 1.00 97.81 205 THR A N 1
ATOM 1463 C CA . THR A 1 205 ? 18.349 -11.440 15.808 1.00 97.81 205 THR A CA 1
ATOM 1464 C C . THR A 1 205 ? 16.840 -11.218 15.669 1.00 97.81 205 THR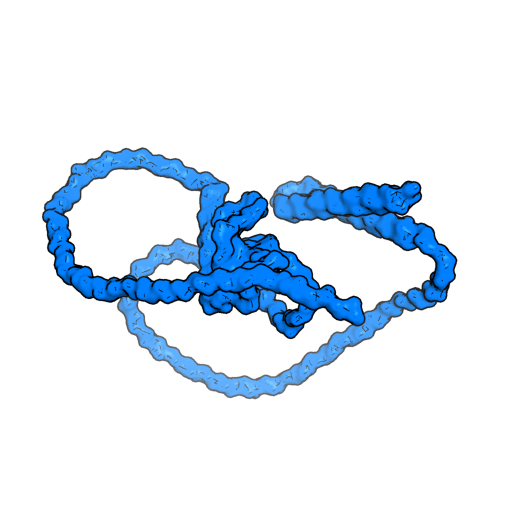 A C 1
ATOM 1466 O O . THR A 1 205 ? 16.214 -10.635 16.558 1.00 97.81 205 THR A O 1
ATOM 1469 N N . LEU A 1 206 ? 16.224 -11.682 14.575 1.00 96.75 206 LEU A N 1
ATOM 1470 C CA . LEU A 1 206 ? 14.770 -11.607 14.402 1.00 96.75 206 LEU A CA 1
ATOM 1471 C C . LEU A 1 206 ? 14.040 -12.482 15.429 1.00 96.75 206 LEU A C 1
ATOM 1473 O O . LEU A 1 206 ? 13.073 -12.025 16.033 1.00 96.75 206 LEU A O 1
ATOM 1477 N N . SER A 1 207 ? 14.532 -13.692 15.695 1.00 97.62 207 SER A N 1
ATOM 1478 C CA . SER A 1 207 ? 13.953 -14.593 16.697 1.00 97.62 207 SER A CA 1
ATOM 1479 C C . SER A 1 207 ? 14.017 -14.011 18.113 1.00 97.62 207 SER A C 1
ATOM 1481 O O . SER A 1 207 ? 13.054 -14.117 18.876 1.00 97.62 207 SER A O 1
ATOM 1483 N N . GLU A 1 208 ? 15.124 -13.361 18.473 1.00 97.94 208 GLU A N 1
ATOM 1484 C CA . GLU A 1 208 ? 15.268 -12.682 19.764 1.00 97.94 208 GLU A CA 1
ATOM 1485 C C . GLU A 1 208 ? 14.256 -11.536 19.893 1.00 97.94 208 GLU A C 1
ATOM 1487 O O . GLU A 1 208 ? 13.536 -11.437 20.889 1.00 97.94 208 GLU A O 1
ATOM 1492 N N . ARG A 1 209 ? 14.109 -10.722 18.841 1.00 96.19 209 ARG A N 1
ATOM 1493 C CA . ARG A 1 209 ? 13.098 -9.657 18.794 1.00 96.19 209 ARG A CA 1
ATOM 1494 C C . ARG A 1 209 ? 11.673 -10.188 18.916 1.00 96.19 209 ARG A C 1
ATOM 1496 O O . ARG A 1 209 ? 10.881 -9.596 19.648 1.00 96.19 209 ARG A O 1
ATOM 1503 N N . LEU A 1 210 ? 11.352 -11.296 18.245 1.00 96.12 210 LEU A N 1
ATOM 1504 C CA . LEU A 1 210 ? 10.044 -11.945 18.361 1.00 96.12 210 LEU A CA 1
ATOM 1505 C C . LEU A 1 210 ? 9.788 -12.372 19.808 1.00 96.12 210 LEU A C 1
ATOM 1507 O O . LEU A 1 210 ? 8.710 -12.128 20.341 1.00 96.12 210 LEU A O 1
ATOM 1511 N N . THR A 1 211 ? 10.801 -12.951 20.457 1.00 96.94 211 THR A N 1
ATOM 1512 C CA . THR A 1 211 ? 10.724 -13.399 21.853 1.00 96.94 211 THR A CA 1
ATOM 1513 C C . THR A 1 211 ? 10.412 -12.228 22.783 1.00 96.94 211 THR A C 1
ATOM 1515 O O . THR A 1 211 ? 9.460 -12.299 23.559 1.00 96.94 211 THR A O 1
ATOM 1518 N N . VAL A 1 212 ? 11.136 -11.111 22.646 1.00 96.00 212 VAL A N 1
ATOM 1519 C CA . VAL A 1 212 ? 10.920 -9.897 23.452 1.00 96.00 212 VAL A CA 1
ATOM 1520 C C . VAL A 1 212 ? 9.524 -9.302 23.241 1.00 96.00 212 VAL A C 1
ATOM 1522 O O . VAL A 1 212 ? 8.875 -8.907 24.212 1.00 96.00 212 VAL A O 1
ATOM 1525 N N . LEU A 1 213 ? 9.042 -9.260 21.994 1.00 95.62 213 LEU A N 1
ATOM 1526 C CA . LEU A 1 213 ? 7.691 -8.783 21.680 1.00 95.62 213 LEU A CA 1
ATOM 1527 C C . LEU A 1 213 ? 6.617 -9.724 22.241 1.00 95.62 213 LEU A C 1
ATOM 1529 O O . LEU A 1 213 ? 5.631 -9.263 22.808 1.00 95.62 213 LEU A O 1
ATOM 1533 N N . SER A 1 214 ? 6.825 -11.037 22.137 1.00 93.94 214 SER A N 1
ATOM 1534 C CA . SER A 1 214 ? 5.872 -12.044 22.616 1.00 93.94 214 SER A CA 1
ATOM 1535 C C . SER A 1 214 ? 5.749 -12.084 24.141 1.00 93.94 214 SER A C 1
ATOM 1537 O O . SER A 1 214 ? 4.672 -12.365 24.662 1.00 93.94 214 SER A O 1
ATOM 1539 N N . ALA A 1 215 ? 6.820 -11.742 24.864 1.00 95.69 215 ALA A N 1
ATOM 1540 C CA . ALA A 1 215 ? 6.816 -11.667 26.322 1.00 95.69 215 ALA A CA 1
ATOM 1541 C C . ALA A 1 215 ? 5.952 -10.509 26.862 1.00 95.69 215 ALA A C 1
ATOM 1543 O O . ALA A 1 215 ? 5.554 -10.540 28.024 1.00 95.69 215 ALA A O 1
ATOM 1544 N N . ASN A 1 216 ? 5.638 -9.506 26.032 1.00 93.06 216 ASN A N 1
ATOM 1545 C CA . ASN A 1 216 ? 4.851 -8.330 26.411 1.00 93.06 216 ASN A CA 1
ATOM 1546 C C . ASN A 1 216 ? 3.648 -8.129 25.467 1.00 93.06 216 ASN A C 1
ATOM 1548 O O . ASN A 1 216 ? 3.622 -7.178 24.682 1.00 93.06 216 ASN A O 1
ATOM 1552 N N . PRO A 1 217 ? 2.607 -8.978 25.551 1.00 82.69 217 PRO A N 1
ATOM 1553 C CA . PRO A 1 217 ? 1.491 -8.963 24.601 1.00 82.69 217 PRO A CA 1
ATOM 1554 C C . PRO A 1 217 ? 0.628 -7.693 24.670 1.00 82.69 217 PRO A C 1
ATOM 1556 O O . PRO A 1 217 ? -0.110 -7.404 23.737 1.00 82.69 217 PRO A O 1
ATOM 1559 N N . ILE A 1 218 ? 0.710 -6.925 25.762 1.00 85.88 218 ILE A N 1
ATOM 1560 C CA . ILE A 1 218 ? -0.109 -5.721 25.977 1.00 85.88 218 ILE A CA 1
ATOM 1561 C C . ILE A 1 218 ? 0.415 -4.526 25.161 1.00 85.88 218 ILE A C 1
ATOM 1563 O O . ILE A 1 218 ? -0.358 -3.642 24.801 1.00 85.88 218 ILE A O 1
ATOM 1567 N N . THR A 1 219 ? 1.716 -4.486 24.853 1.00 82.69 219 THR A N 1
ATOM 1568 C CA . THR A 1 219 ? 2.358 -3.369 24.135 1.00 82.69 219 THR A CA 1
ATOM 1569 C C . THR A 1 219 ? 2.800 -3.726 22.720 1.00 82.69 219 THR A C 1
ATOM 1571 O O . THR A 1 219 ? 3.209 -2.840 21.968 1.00 82.69 219 THR A O 1
ATOM 1574 N N . ALA A 1 220 ? 2.733 -5.002 22.344 1.00 89.69 220 ALA A N 1
ATOM 1575 C CA . ALA A 1 220 ? 3.154 -5.445 21.029 1.00 89.69 220 ALA A CA 1
ATOM 1576 C C . ALA A 1 220 ? 2.093 -5.103 19.971 1.00 89.69 220 ALA A C 1
ATOM 1578 O O . ALA A 1 220 ? 0.974 -5.613 19.993 1.00 89.69 220 ALA A O 1
ATOM 1579 N N . ASP A 1 221 ? 2.464 -4.244 19.022 1.00 93.44 221 ASP A N 1
ATOM 1580 C CA . ASP A 1 221 ? 1.642 -3.957 17.849 1.00 93.44 221 ASP A CA 1
ATOM 1581 C C . ASP A 1 221 ? 1.522 -5.232 16.982 1.00 93.44 221 ASP A C 1
ATOM 1583 O O . ASP A 1 221 ? 2.548 -5.773 16.543 1.00 93.44 221 ASP A O 1
ATOM 1587 N N . PRO A 1 222 ? 0.300 -5.728 16.703 1.00 89.12 222 PRO A N 1
ATOM 1588 C CA . PRO A 1 222 ? 0.095 -6.917 15.876 1.00 89.12 222 PRO A CA 1
ATOM 1589 C C . PRO A 1 222 ? 0.689 -6.779 14.465 1.00 89.12 222 PRO A C 1
ATOM 1591 O O . PRO A 1 222 ? 1.096 -7.779 13.870 1.00 89.12 222 PRO A O 1
ATOM 1594 N N . ILE A 1 223 ? 0.788 -5.557 13.932 1.00 91.31 223 ILE A N 1
ATOM 1595 C CA . ILE A 1 223 ? 1.391 -5.293 12.619 1.00 91.31 223 ILE A CA 1
ATOM 1596 C C . ILE A 1 223 ? 2.901 -5.566 12.663 1.00 91.31 223 ILE A C 1
ATOM 1598 O O . ILE A 1 223 ? 3.460 -6.165 11.740 1.00 91.31 223 ILE A O 1
ATOM 1602 N N . VAL A 1 224 ? 3.567 -5.185 13.754 1.00 93.38 224 VAL A N 1
ATOM 1603 C CA . VAL A 1 224 ? 5.008 -5.409 13.938 1.00 93.38 224 VAL A CA 1
ATOM 1604 C C . VAL A 1 224 ? 5.317 -6.899 14.075 1.00 93.38 224 VAL A C 1
ATOM 1606 O O . VAL A 1 224 ? 6.267 -7.382 13.467 1.00 93.38 224 VAL A O 1
ATOM 1609 N N . ILE A 1 225 ? 4.494 -7.656 14.806 1.00 94.94 225 ILE A N 1
ATOM 1610 C CA . ILE A 1 225 ? 4.673 -9.113 14.915 1.00 94.94 225 ILE A CA 1
ATOM 1611 C C . ILE A 1 225 ? 4.529 -9.771 13.539 1.00 94.94 225 ILE A C 1
ATOM 1613 O O . ILE A 1 225 ? 5.386 -10.559 13.144 1.00 94.94 225 ILE A O 1
ATOM 1617 N N . ARG A 1 226 ? 3.479 -9.420 12.785 1.00 93.62 226 ARG A N 1
ATOM 1618 C CA . ARG A 1 226 ? 3.245 -9.975 11.446 1.00 93.62 226 ARG A CA 1
ATOM 1619 C C . ARG A 1 226 ? 4.420 -9.705 10.507 1.00 93.62 226 ARG A C 1
ATOM 1621 O O . ARG A 1 226 ? 4.931 -10.636 9.894 1.00 93.62 226 ARG A O 1
ATOM 1628 N N . THR A 1 227 ? 4.863 -8.453 10.426 1.00 93.56 227 THR A N 1
ATOM 1629 C CA . THR A 1 227 ? 5.995 -8.071 9.565 1.00 93.56 227 THR A CA 1
ATOM 1630 C C . THR A 1 227 ? 7.292 -8.780 9.956 1.00 93.56 227 THR A C 1
ATOM 1632 O O . THR A 1 227 ? 8.065 -9.161 9.080 1.00 93.56 227 THR A O 1
ATOM 1635 N N . LEU A 1 228 ? 7.522 -9.025 11.250 1.00 96.50 228 LEU A N 1
ATOM 1636 C CA . LEU A 1 228 ? 8.687 -9.776 11.714 1.00 96.50 228 LEU A CA 1
ATOM 1637 C C . LEU A 1 228 ? 8.634 -11.251 11.278 1.00 96.50 228 LEU A C 1
ATOM 1639 O O . LEU A 1 228 ? 9.640 -11.789 10.823 1.00 96.50 228 LEU A O 1
ATOM 1643 N N . VAL A 1 229 ? 7.463 -11.891 11.377 1.00 95.88 229 VAL A N 1
ATOM 1644 C CA . VAL A 1 229 ? 7.259 -13.284 10.939 1.00 95.88 229 VAL A CA 1
ATOM 1645 C C . VAL A 1 229 ? 7.429 -13.417 9.423 1.00 95.88 229 VAL A C 1
ATOM 1647 O O . VAL A 1 229 ? 8.105 -14.337 8.965 1.00 95.88 229 VAL A O 1
ATOM 1650 N N . GLU A 1 230 ? 6.886 -12.479 8.642 1.00 95.81 230 GLU A N 1
ATOM 1651 C CA . GLU A 1 230 ? 7.072 -12.437 7.183 1.00 95.81 230 GLU A CA 1
ATOM 1652 C C . GLU A 1 230 ? 8.559 -12.276 6.813 1.00 95.81 230 GLU A C 1
ATOM 1654 O O . GLU A 1 230 ? 9.065 -12.992 5.946 1.00 95.81 230 GLU A O 1
ATOM 1659 N N . ALA A 1 231 ? 9.295 -11.413 7.524 1.00 95.00 231 ALA A N 1
ATOM 1660 C CA . ALA A 1 231 ? 10.736 -11.255 7.329 1.00 95.00 231 ALA A CA 1
ATOM 1661 C C . ALA A 1 231 ? 11.521 -12.537 7.664 1.00 95.00 231 ALA A C 1
ATOM 1663 O O . ALA A 1 231 ? 12.431 -12.907 6.923 1.00 95.00 231 ALA A O 1
ATOM 1664 N N . MET A 1 232 ? 11.164 -13.245 8.742 1.00 97.50 232 MET A N 1
ATOM 1665 C CA . MET A 1 232 ? 11.778 -14.538 9.078 1.00 97.50 232 MET A CA 1
ATOM 1666 C C . MET A 1 232 ? 11.524 -15.584 7.986 1.00 97.50 232 MET A C 1
ATOM 1668 O O . MET A 1 232 ? 12.450 -16.306 7.621 1.00 97.50 232 MET A O 1
ATOM 1672 N N . GLY A 1 233 ? 10.309 -15.628 7.428 1.00 96.31 233 GLY A N 1
ATOM 1673 C CA . GLY A 1 233 ? 9.970 -16.477 6.281 1.00 96.31 233 GLY A CA 1
ATOM 1674 C C . GLY A 1 233 ? 10.884 -16.223 5.082 1.00 96.31 233 GLY A C 1
ATOM 1675 O O . GLY A 1 233 ? 11.532 -17.144 4.592 1.00 96.31 233 GLY A O 1
ATOM 1676 N N . ALA A 1 234 ? 11.035 -14.956 4.688 1.00 96.12 234 ALA A N 1
ATOM 1677 C CA . ALA A 1 234 ? 11.903 -14.573 3.575 1.00 96.12 234 ALA A CA 1
ATOM 1678 C C . ALA A 1 234 ? 13.383 -14.945 3.802 1.00 96.12 234 ALA A C 1
ATOM 1680 O O . ALA A 1 234 ? 14.067 -15.369 2.869 1.00 96.12 234 ALA A O 1
ATOM 1681 N N . VAL A 1 235 ? 13.888 -14.817 5.037 1.00 96.75 235 VAL A N 1
ATOM 1682 C CA . VAL A 1 235 ? 15.262 -15.222 5.387 1.00 96.75 235 VAL A CA 1
ATOM 1683 C C . VAL A 1 235 ? 15.432 -16.741 5.288 1.00 96.75 235 VAL A C 1
ATOM 1685 O O . VAL A 1 235 ? 16.443 -17.200 4.757 1.00 96.75 235 VAL A O 1
ATOM 1688 N N . MET A 1 236 ? 14.456 -17.528 5.752 1.00 97.44 236 MET A N 1
ATOM 1689 C CA . MET A 1 236 ? 14.493 -18.991 5.638 1.00 97.44 236 MET A CA 1
ATOM 1690 C C . MET A 1 236 ? 14.471 -19.454 4.177 1.00 97.44 236 MET A C 1
ATOM 1692 O O . MET A 1 236 ? 15.260 -20.324 3.809 1.00 97.44 236 MET A O 1
ATOM 1696 N N . ASP A 1 237 ? 13.643 -18.832 3.335 1.00 97.12 237 ASP A N 1
ATOM 1697 C CA . ASP A 1 237 ? 13.587 -19.123 1.899 1.00 97.12 237 ASP A CA 1
ATOM 1698 C C . ASP A 1 237 ? 14.912 -18.790 1.201 1.00 97.12 237 ASP A C 1
ATOM 1700 O O . ASP A 1 237 ? 15.432 -19.582 0.409 1.00 97.12 237 ASP A O 1
ATOM 1704 N N . ALA A 1 238 ? 15.508 -17.639 1.530 1.00 95.31 238 ALA A N 1
ATOM 1705 C CA . ALA A 1 238 ? 16.819 -17.254 1.018 1.00 95.31 238 ALA A CA 1
ATOM 1706 C C . ALA A 1 238 ? 17.907 -18.256 1.431 1.00 95.31 238 ALA A C 1
ATOM 1708 O O . ALA A 1 238 ? 18.764 -18.607 0.619 1.00 95.31 238 ALA A O 1
ATOM 1709 N N . LEU A 1 239 ? 17.850 -18.760 2.665 1.00 96.38 239 LEU A N 1
ATOM 1710 C CA . LEU A 1 239 ? 18.790 -19.750 3.185 1.00 96.38 239 LEU A CA 1
ATOM 1711 C C . LEU A 1 239 ? 18.618 -21.107 2.486 1.00 96.38 239 LEU A C 1
ATOM 1713 O O . LEU A 1 239 ? 19.607 -21.720 2.080 1.00 96.38 239 LEU A O 1
ATOM 1717 N N . ALA A 1 240 ? 17.379 -21.555 2.271 1.00 96.50 240 ALA A N 1
ATOM 1718 C CA . ALA A 1 240 ? 17.086 -22.765 1.503 1.00 96.50 240 ALA A CA 1
ATOM 1719 C C . ALA A 1 240 ? 17.635 -22.665 0.071 1.00 96.50 240 ALA A C 1
ATOM 1721 O O . ALA A 1 240 ? 18.295 -23.587 -0.409 1.00 96.50 240 ALA A O 1
ATOM 1722 N N . LYS A 1 241 ? 17.444 -21.511 -0.579 1.00 95.94 241 LYS A N 1
ATOM 1723 C CA . LYS A 1 241 ? 17.987 -21.239 -1.912 1.00 95.94 241 LYS A CA 1
ATOM 1724 C C . LYS A 1 241 ? 19.515 -21.193 -1.922 1.00 95.94 241 LYS A C 1
ATOM 1726 O O . LYS A 1 241 ? 20.120 -21.728 -2.842 1.00 95.94 241 LYS A O 1
ATOM 1731 N N . ALA A 1 242 ? 20.138 -20.595 -0.906 1.00 93.81 242 ALA A N 1
ATOM 1732 C CA . ALA A 1 242 ? 21.592 -20.554 -0.773 1.00 93.81 242 ALA A CA 1
ATOM 1733 C C . ALA A 1 242 ? 22.194 -21.962 -0.666 1.00 93.81 242 ALA A C 1
ATOM 1735 O O . ALA A 1 242 ? 23.155 -22.262 -1.363 1.00 93.81 242 ALA A O 1
ATOM 1736 N N . ARG A 1 243 ? 21.580 -22.848 0.129 1.00 94.12 243 ARG A N 1
ATOM 1737 C CA . ARG A 1 243 ? 22.002 -24.255 0.242 1.00 94.12 243 ARG A CA 1
ATOM 1738 C C . ARG A 1 243 ? 21.784 -25.047 -1.046 1.00 94.12 243 ARG A C 1
ATOM 1740 O O . ARG A 1 243 ? 22.596 -25.900 -1.369 1.00 94.12 243 ARG A O 1
ATOM 1747 N N . ALA A 1 244 ? 20.713 -24.761 -1.785 1.00 95.00 244 ALA A N 1
ATOM 1748 C CA . ALA A 1 244 ? 20.447 -25.411 -3.067 1.00 95.00 244 ALA A CA 1
ATOM 1749 C C . ALA A 1 244 ? 21.465 -25.039 -4.160 1.00 95.00 244 ALA A C 1
ATOM 1751 O O . ALA A 1 244 ? 21.598 -25.781 -5.124 1.00 95.00 244 ALA A O 1
ATOM 1752 N N . MET A 1 245 ? 22.166 -23.907 -4.026 1.00 91.44 245 MET A N 1
ATOM 1753 C CA . MET A 1 245 ? 23.231 -23.496 -4.952 1.00 91.44 245 MET A CA 1
ATOM 1754 C C . MET A 1 245 ? 24.598 -24.119 -4.627 1.00 91.44 245 MET A C 1
ATOM 1756 O O . MET A 1 245 ? 25.519 -23.971 -5.423 1.00 91.44 245 MET A O 1
ATOM 1760 N N . ASP A 1 246 ? 24.737 -24.774 -3.471 1.00 87.19 246 ASP A N 1
ATOM 1761 C CA . ASP A 1 246 ? 25.976 -25.430 -3.022 1.00 87.19 246 ASP A CA 1
ATOM 1762 C C . ASP A 1 246 ? 26.041 -26.922 -3.421 1.00 87.19 246 ASP A C 1
ATOM 1764 O O . ASP A 1 246 ? 27.071 -27.569 -3.244 1.00 87.19 246 ASP A O 1
ATOM 1768 N N . MET A 1 247 ? 24.941 -27.473 -3.958 1.00 82.12 247 MET A N 1
ATOM 1769 C CA . MET A 1 247 ? 24.841 -28.846 -4.481 1.00 82.12 247 MET A CA 1
ATOM 1770 C C . MET A 1 247 ? 24.989 -28.889 -6.000 1.00 82.12 247 MET A C 1
ATOM 1772 O O . MET A 1 247 ? 25.636 -29.845 -6.484 1.00 82.12 247 MET A O 1
#

Sequence (247 aa):
MDSSLAPPAHTSITAQPSSPTSTPHSPLSLHSTPPTTPPSRSPSLPALPDPSPLTLQRRAQSDLASQRIGDRLLKGWAMLGEECPNDTCWGVPLVRKPGRAKGGRGDGGECVICGWGSEADGLGASAAGPSTARAAIRSTGAEDIVHTFHPTPTQPLPTPVTARLAPPPAPAASSARAAHLDSTPLLHGSSISHSVDALNQTLSTLSERLTVLSANPITADPIVIRTLVEAMGAVMDALAKARAMDM

Nearest PDB structures (foldseek):
  4j2c-assembly1_A  TM=8.730E-01  e=2.253E+00  Homo sapiens

Organism: Calocera viscosa (strain TUFC12733) (NCBI:txid1330018)

Radius of gyration: 32.22 Å; Cα contacts (8 Å, |Δi|>4): 108; chains: 1; bounding box: 92×74×82 Å

Solvent-accessible surface area (backbone atoms only — not comparable to full-atom values): 17094 Å² total; per-residue (Å²): 137,88,82,84,88,85,81,88,79,85,83,85,79,80,81,80,88,80,76,82,74,85,75,78,88,75,86,83,74,90,71,77,73,70,90,70,73,75,76,91,70,74,72,82,70,76,79,75,77,80,79,53,71,67,57,53,52,54,50,56,49,50,55,53,43,53,55,50,47,52,60,38,45,76,69,52,29,42,78,45,102,45,61,42,89,51,88,92,40,83,84,39,54,15,34,28,68,61,90,65,68,93,84,51,98,76,74,54,33,28,22,79,81,82,52,53,46,61,72,76,76,77,83,86,79,94,74,89,69,89,79,79,76,76,75,79,78,74,86,72,80,94,73,93,74,83,93,71,93,77,86,85,82,90,79,85,85,85,79,90,81,90,79,91,77,82,83,82,81,79,82,78,83,80,81,77,83,77,87,77,89,74,90,77,85,89,69,91,72,55,66,59,56,56,49,51,52,52,48,52,53,49,47,50,54,50,52,51,51,51,52,60,41,65,77,40,67,91,78,46,54,70,67,59,54,50,54,50,53,53,51,48,51,54,49,51,52,50,48,56,52,55,55,62,72,76,110

pLDDT: mean 72.8,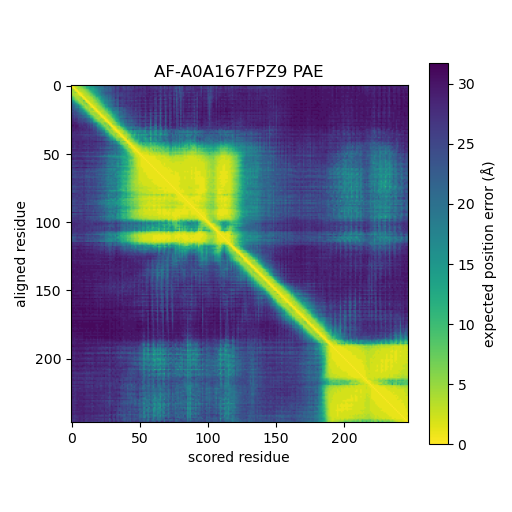 std 22.03, range [34.84, 98.38]

InterPro domains:
  IPR009563 ZNRD2-like, N-terminal domain [PF06677] (68-102)
  IPR051888 UPF0148 domain-containing protein [PTHR16537] (57-102)